Protein AF-A0A6A6TPQ9-F1 (afdb_monomer_lite)

Structure (mmCIF, N/CA/C/O backbone):
data_AF-A0A6A6TPQ9-F1
#
_entry.id   AF-A0A6A6TPQ9-F1
#
loop_
_atom_site.group_PDB
_atom_site.id
_atom_site.type_symbol
_atom_site.label_atom_id
_atom_site.label_alt_id
_atom_site.label_comp_id
_atom_site.label_asym_id
_atom_site.label_entity_id
_atom_site.label_seq_id
_atom_site.pdbx_PDB_ins_code
_atom_site.Cartn_x
_atom_site.Cartn_y
_atom_site.Cartn_z
_atom_site.occupancy
_atom_site.B_iso_or_equiv
_atom_site.auth_seq_id
_atom_site.auth_comp_id
_atom_site.auth_asym_id
_atom_site.auth_atom_id
_atom_site.pdbx_PDB_model_num
ATOM 1 N N . MET A 1 1 ? -20.405 23.362 3.447 1.00 39.56 1 MET A N 1
ATOM 2 C CA . MET A 1 1 ? -20.534 22.675 4.750 1.00 39.56 1 MET A CA 1
ATOM 3 C C . MET A 1 1 ? -21.238 21.352 4.502 1.00 39.56 1 MET A C 1
ATOM 5 O O . MET A 1 1 ? -22.445 21.345 4.319 1.00 39.56 1 MET A O 1
ATOM 9 N N . THR A 1 2 ? -20.495 20.257 4.366 1.00 42.28 2 THR A N 1
ATOM 10 C CA . THR A 1 2 ? -21.088 18.915 4.260 1.00 42.28 2 THR A CA 1
ATOM 11 C C . THR A 1 2 ? -21.520 18.452 5.653 1.00 42.28 2 THR A C 1
ATOM 13 O O . THR A 1 2 ? -20.768 18.682 6.603 1.00 42.28 2 THR A O 1
ATOM 16 N N . PRO A 1 3 ? -22.705 17.837 5.812 1.00 46.34 3 PRO A N 1
ATOM 17 C CA . PRO A 1 3 ? -23.162 17.342 7.105 1.00 46.34 3 PRO A CA 1
ATOM 18 C C . PRO A 1 3 ? -22.136 16.353 7.668 1.00 46.34 3 PRO A C 1
ATOM 20 O O . PRO A 1 3 ? -21.769 15.377 7.014 1.00 46.34 3 PRO A O 1
ATOM 23 N N . GLN A 1 4 ? -21.639 16.635 8.871 1.00 57.38 4 GLN A N 1
ATOM 24 C CA . GLN A 1 4 ? -20.791 15.726 9.632 1.00 57.38 4 GLN A CA 1
ATOM 25 C C . GLN A 1 4 ? -21.657 14.506 9.969 1.00 57.38 4 GLN A C 1
ATOM 27 O O . GLN A 1 4 ? -22.550 14.607 10.806 1.00 57.38 4 GLN A O 1
ATOM 32 N N . SER A 1 5 ? -21.469 13.373 9.283 1.00 58.44 5 SER A N 1
ATOM 33 C CA . SER A 1 5 ? -22.182 12.149 9.653 1.00 58.44 5 SER A CA 1
ATOM 34 C C . SER A 1 5 ? -21.672 11.720 11.026 1.00 58.44 5 SER A C 1
ATOM 36 O O . SER A 1 5 ? -20.545 11.238 11.164 1.00 58.44 5 SER A O 1
ATOM 38 N N . THR A 1 6 ? -22.461 11.956 12.064 1.00 69.44 6 THR A N 1
ATOM 39 C CA . THR A 1 6 ? -22.079 11.615 13.430 1.00 69.44 6 THR A CA 1
ATOM 40 C C . THR A 1 6 ? -22.327 10.130 13.650 1.00 69.44 6 THR A C 1
ATOM 42 O O . THR A 1 6 ? -23.471 9.707 13.795 1.00 69.44 6 THR A O 1
ATOM 45 N N . PHE A 1 7 ? -21.267 9.324 13.673 1.00 81.38 7 PHE A N 1
ATOM 46 C CA . PHE A 1 7 ? -21.356 7.970 14.216 1.00 81.38 7 PHE A CA 1
ATOM 47 C C . PHE A 1 7 ? -21.353 8.057 15.747 1.00 81.38 7 PHE A C 1
ATOM 49 O O . PHE A 1 7 ? -20.480 8.700 16.335 1.00 81.38 7 PHE A O 1
ATOM 56 N N . HIS A 1 8 ? -22.344 7.453 16.402 1.00 83.56 8 HIS A N 1
ATOM 57 C CA . HIS A 1 8 ? -22.466 7.491 17.859 1.00 83.56 8 HIS A CA 1
ATOM 58 C C . HIS A 1 8 ? -21.380 6.624 18.524 1.00 83.56 8 HIS A C 1
ATOM 60 O O . HIS A 1 8 ? -21.134 5.505 18.098 1.00 83.56 8 HIS A O 1
ATOM 66 N N . LEU A 1 9 ? -20.734 7.124 19.586 1.00 79.69 9 LEU A N 1
ATOM 67 C CA . LEU A 1 9 ? -19.579 6.462 20.232 1.00 79.69 9 LEU A CA 1
ATOM 68 C C . LEU A 1 9 ? -19.957 5.445 21.328 1.00 79.69 9 LEU A C 1
ATOM 70 O O . LEU A 1 9 ? -19.088 4.843 21.945 1.00 79.69 9 LEU A O 1
ATOM 74 N N . PHE A 1 10 ? -21.256 5.263 21.588 1.00 87.06 10 PHE A N 1
ATOM 75 C CA . PHE A 1 10 ? -21.827 4.304 22.546 1.00 87.06 10 PHE A CA 1
ATOM 76 C C . PHE A 1 10 ? -21.041 4.092 23.866 1.00 87.06 10 PHE A C 1
ATOM 78 O O . PHE A 1 10 ? -20.890 2.949 24.296 1.00 87.06 10 PHE A O 1
ATOM 85 N N . PRO A 1 11 ? -20.587 5.142 24.582 1.00 87.31 11 PRO A N 1
ATOM 86 C CA . PRO A 1 11 ? -19.666 4.990 25.719 1.00 87.31 11 PRO A CA 1
ATOM 87 C C . PRO A 1 11 ? -20.264 4.235 26.918 1.00 87.31 11 PRO A C 1
ATOM 89 O O . PRO A 1 11 ? -19.538 3.797 27.802 1.00 87.31 11 PRO A O 1
ATOM 92 N N . LYS A 1 12 ? -21.595 4.092 26.966 1.00 92.44 12 LYS A N 1
ATOM 93 C CA . LYS A 1 12 ? -22.314 3.354 28.015 1.00 92.44 12 LYS A CA 1
ATOM 94 C C . LYS A 1 12 ? -22.429 1.851 27.735 1.00 92.44 12 LYS A C 1
ATOM 96 O O . LYS A 1 12 ? -22.906 1.124 28.601 1.00 92.44 12 LYS A O 1
ATOM 101 N N . LEU A 1 13 ? -22.055 1.389 26.540 1.00 90.38 13 LEU A N 1
ATOM 102 C CA . LEU A 1 13 ? -22.064 -0.035 26.223 1.00 90.38 13 LEU A CA 1
ATOM 103 C C . LEU A 1 13 ? -20.809 -0.722 26.792 1.00 90.38 13 LEU A C 1
ATOM 105 O O . LEU A 1 13 ? -19.717 -0.148 26.726 1.00 90.38 13 LEU A O 1
ATOM 109 N N . PRO A 1 14 ? -20.934 -1.966 27.292 1.00 93.50 14 PRO A N 1
ATOM 110 C CA . PRO A 1 14 ? -19.794 -2.834 27.566 1.00 93.50 14 PRO A CA 1
ATOM 111 C C . PRO A 1 14 ? -18.829 -2.907 26.376 1.00 93.50 14 PRO A C 1
ATOM 113 O O . PRO A 1 14 ? -19.260 -2.865 25.222 1.00 93.50 14 PRO A O 1
ATOM 116 N N . GLY A 1 15 ? -17.528 -3.047 26.654 1.00 87.38 15 GLY A N 1
ATOM 117 C CA . GLY A 1 15 ? -16.475 -3.049 25.630 1.00 87.38 15 GLY A CA 1
ATOM 118 C C . GLY A 1 15 ? -16.733 -4.039 24.492 1.00 87.38 15 GLY A C 1
ATOM 119 O O . GLY A 1 15 ? -16.670 -3.649 23.333 1.00 87.38 15 GLY A O 1
ATOM 120 N N . GLU A 1 16 ? -17.134 -5.268 24.818 1.00 89.50 16 GLU A N 1
ATOM 121 C CA . GLU A 1 16 ? -17.442 -6.319 23.837 1.00 89.50 16 GLU A CA 1
ATOM 122 C C . GLU A 1 16 ? -18.570 -5.918 22.873 1.00 89.50 16 GLU A C 1
ATOM 124 O O . GLU A 1 16 ? -18.447 -6.084 21.660 1.00 89.50 16 GLU A O 1
ATOM 129 N N . LEU A 1 17 ? -19.648 -5.317 23.391 1.00 91.56 17 LEU A N 1
ATOM 130 C CA . LEU A 1 17 ? -20.758 -4.839 22.563 1.00 91.56 17 LEU A CA 1
ATOM 131 C C . LEU A 1 17 ? -20.344 -3.647 21.696 1.00 91.56 17 LEU A C 1
ATOM 133 O O . LEU A 1 17 ? -20.758 -3.572 20.540 1.00 91.56 17 LEU A O 1
ATOM 137 N N . ARG A 1 18 ? -19.499 -2.738 22.211 1.00 88.75 18 ARG A N 1
ATOM 138 C CA . ARG A 1 18 ? -18.927 -1.654 21.394 1.00 88.75 18 ARG A CA 1
ATOM 139 C C . ARG A 1 18 ? -18.124 -2.234 20.233 1.00 88.75 18 ARG A C 1
ATOM 141 O O . ARG A 1 18 ? -18.351 -1.833 19.096 1.00 88.75 18 ARG A O 1
ATOM 148 N N . THR A 1 19 ? -17.248 -3.207 20.490 1.00 86.75 19 THR A N 1
ATOM 149 C CA . THR A 1 19 ? -16.449 -3.867 19.446 1.00 86.75 19 THR A CA 1
ATOM 150 C C . THR A 1 19 ? -17.327 -4.496 18.362 1.00 86.75 19 THR A C 1
ATOM 152 O O . THR A 1 19 ? -17.047 -4.287 17.184 1.00 86.75 19 THR A O 1
ATOM 155 N N . LEU A 1 20 ? -18.415 -5.186 18.727 1.00 90.69 20 LEU A N 1
ATOM 156 C CA . LEU A 1 20 ? -19.355 -5.761 17.754 1.00 90.69 20 LEU A CA 1
ATOM 157 C C . LEU A 1 20 ? -20.037 -4.693 16.889 1.00 90.69 20 LEU A C 1
ATOM 159 O O . LEU A 1 20 ? -20.154 -4.865 15.677 1.00 90.69 20 LEU A O 1
ATOM 163 N N . VAL A 1 21 ? -20.447 -3.567 17.483 1.00 91.25 21 VAL A N 1
ATOM 164 C CA . VAL A 1 21 ? -21.031 -2.440 16.736 1.00 91.25 21 VAL A CA 1
ATOM 165 C C . VAL A 1 21 ? -20.025 -1.865 15.735 1.00 91.25 21 VAL A C 1
ATOM 167 O O . VAL A 1 21 ? -20.381 -1.612 14.583 1.00 91.25 21 VAL A O 1
ATOM 170 N N . TRP A 1 22 ? -18.766 -1.690 16.145 1.00 89.88 22 TRP A N 1
ATOM 171 C CA . TRP A 1 22 ? -17.702 -1.205 15.263 1.00 89.88 22 TRP A CA 1
ATOM 172 C C . TRP A 1 22 ? -17.398 -2.184 14.129 1.00 89.88 22 TRP A C 1
ATOM 174 O O . TRP A 1 22 ? -17.301 -1.760 12.980 1.00 89.88 22 TRP A O 1
ATOM 184 N N . GLN A 1 23 ? -17.289 -3.480 14.427 1.00 90.69 23 GLN A N 1
ATOM 185 C CA . GLN A 1 23 ? -17.086 -4.523 13.418 1.00 90.69 23 GLN A CA 1
ATOM 186 C C . GLN A 1 23 ? -18.219 -4.529 12.394 1.00 90.69 23 GLN A C 1
ATOM 188 O O . GLN A 1 23 ? -17.950 -4.421 11.200 1.00 90.69 23 GLN A O 1
ATOM 193 N N . PHE A 1 24 ? -19.474 -4.531 12.851 1.00 91.94 24 PHE A N 1
ATOM 194 C CA . PHE A 1 24 ? -20.636 -4.487 11.967 1.00 91.94 24 PHE A CA 1
ATOM 195 C C . PHE A 1 24 ? -20.632 -3.237 11.077 1.00 91.94 24 PHE A C 1
ATOM 197 O O . PHE A 1 24 ? -20.848 -3.322 9.868 1.00 91.94 24 PHE A O 1
ATOM 204 N N . ALA A 1 25 ? -20.345 -2.064 11.648 1.00 91.69 25 ALA A N 1
ATOM 205 C CA . ALA A 1 25 ? -20.273 -0.821 10.886 1.00 91.69 25 ALA A CA 1
ATOM 206 C C . ALA A 1 25 ? -19.146 -0.835 9.838 1.00 91.69 25 ALA A C 1
ATOM 208 O O . ALA A 1 25 ? -19.309 -0.275 8.755 1.00 91.69 25 ALA A O 1
ATOM 209 N N . LEU A 1 26 ? -18.020 -1.489 10.135 1.00 91.25 26 LEU A N 1
ATOM 210 C CA . LEU A 1 26 ? -16.913 -1.646 9.195 1.00 91.25 26 LEU A CA 1
ATOM 211 C C . LEU A 1 26 ? -17.235 -2.645 8.084 1.00 91.25 26 LEU A C 1
ATOM 213 O O . LEU A 1 26 ? -16.921 -2.364 6.934 1.00 91.25 26 LEU A O 1
ATOM 217 N N . GLU A 1 27 ? -17.846 -3.784 8.398 1.00 89.88 27 GLU A N 1
ATOM 218 C CA . GLU A 1 27 ? -18.204 -4.821 7.418 1.00 89.88 27 GLU A CA 1
ATOM 219 C C . GLU A 1 27 ? -19.198 -4.320 6.368 1.00 89.88 27 GLU A C 1
ATOM 221 O O . GLU A 1 27 ? -19.113 -4.703 5.204 1.00 89.88 27 GLU A O 1
ATOM 226 N N . ASN A 1 28 ? -20.096 -3.417 6.765 1.00 89.81 28 ASN A N 1
ATOM 227 C CA . ASN A 1 28 ? -21.071 -2.797 5.870 1.00 89.81 28 ASN A CA 1
ATOM 228 C C . ASN A 1 28 ? -20.528 -1.559 5.128 1.00 89.81 28 ASN A C 1
ATOM 230 O O . ASN A 1 28 ? -21.233 -0.985 4.298 1.00 89.81 28 ASN A O 1
ATOM 234 N N . ASP A 1 29 ? -19.292 -1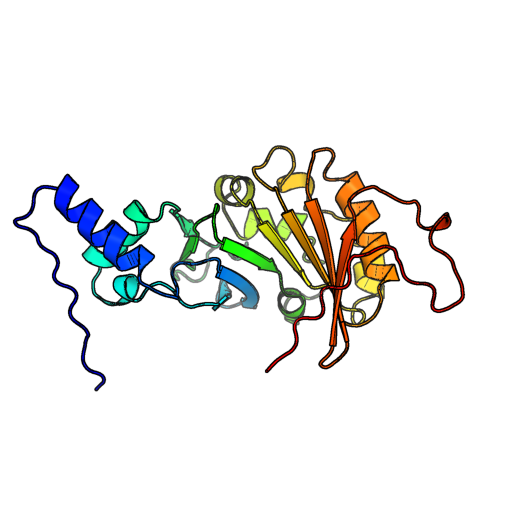.126 5.399 1.00 88.44 29 ASP A N 1
ATOM 235 C CA . ASP A 1 29 ? -18.649 -0.055 4.637 1.00 88.44 29 ASP A CA 1
ATOM 236 C C . ASP A 1 29 ? -17.979 -0.646 3.391 1.00 88.44 29 ASP A C 1
ATOM 238 O O . ASP A 1 29 ? -17.018 -1.414 3.483 1.00 88.44 29 ASP A O 1
ATOM 242 N N . SER A 1 30 ? -18.441 -0.236 2.207 1.00 85.12 30 SER A N 1
ATOM 243 C CA . SER A 1 30 ? -17.897 -0.680 0.918 1.00 85.12 30 SER A CA 1
ATOM 244 C C . SER A 1 30 ? -16.399 -0.385 0.745 1.00 85.12 30 SER A C 1
ATOM 246 O O . SER A 1 30 ? -15.751 -0.964 -0.124 1.00 85.12 30 SER A O 1
ATOM 248 N N . ARG A 1 31 ? -15.825 0.497 1.574 1.00 85.31 31 ARG A N 1
ATOM 249 C CA . ARG A 1 31 ? -14.395 0.843 1.594 1.00 85.31 31 ARG A CA 1
ATOM 250 C C . ARG A 1 31 ? -13.538 -0.042 2.507 1.00 85.31 31 ARG A C 1
ATOM 252 O O . ARG A 1 31 ? -12.317 0.089 2.507 1.00 85.31 31 ARG A O 1
ATOM 259 N N . SER A 1 32 ? -14.136 -0.933 3.299 1.00 83.12 32 SER A N 1
ATOM 260 C CA . SER A 1 32 ? -13.419 -1.823 4.234 1.00 83.12 32 SER A CA 1
ATOM 261 C C . SER A 1 32 ? -12.808 -3.075 3.589 1.00 83.12 32 SER A C 1
ATOM 263 O O . SER A 1 32 ? -12.274 -3.944 4.296 1.00 83.12 32 SER A O 1
ATOM 265 N N . GLY A 1 33 ? -12.922 -3.187 2.264 1.00 87.81 33 GLY A N 1
ATOM 266 C CA . GLY A 1 33 ? -12.343 -4.257 1.463 1.00 87.81 33 GLY A CA 1
ATOM 267 C C . GLY A 1 33 ? -10.824 -4.154 1.310 1.00 87.81 33 GLY A C 1
ATOM 268 O O . GLY A 1 33 ? -10.121 -3.560 2.128 1.00 87.81 33 GLY A O 1
ATOM 269 N N . GLU A 1 34 ? -10.315 -4.782 0.255 1.00 93.00 34 GLU A N 1
ATOM 270 C CA . GLU A 1 34 ? -8.906 -4.686 -0.125 1.00 93.00 34 GLU A CA 1
ATOM 271 C C . GLU A 1 34 ? -8.593 -3.278 -0.633 1.00 93.00 34 GLU A C 1
ATOM 273 O O . GLU A 1 34 ? -9.403 -2.683 -1.346 1.00 93.00 34 GLU A O 1
ATOM 278 N N . ARG A 1 35 ? -7.421 -2.749 -0.270 1.00 94.62 35 ARG A N 1
ATOM 279 C CA . ARG A 1 35 ? -6.979 -1.415 -0.692 1.00 94.62 35 ARG A CA 1
ATOM 280 C C . ARG A 1 35 ? -5.601 -1.467 -1.315 1.00 94.62 35 ARG A C 1
ATOM 282 O O . ARG A 1 35 ? -4.780 -2.307 -0.961 1.00 94.62 35 ARG A O 1
ATOM 289 N N . ILE A 1 36 ? -5.345 -0.529 -2.208 1.00 96.38 36 ILE A N 1
ATOM 290 C CA . ILE A 1 36 ? -4.036 -0.246 -2.774 1.00 96.38 36 ILE A CA 1
ATOM 291 C C . ILE A 1 36 ? -3.518 1.026 -2.113 1.00 96.38 36 ILE A C 1
ATOM 293 O O . ILE A 1 36 ? -4.189 2.059 -2.138 1.00 96.38 36 ILE A O 1
ATOM 297 N N . ILE A 1 37 ? -2.329 0.935 -1.525 1.00 96.31 37 ILE A N 1
ATOM 298 C CA . ILE A 1 37 ? -1.571 2.075 -1.009 1.00 96.31 37 ILE A CA 1
ATOM 299 C C . ILE A 1 37 ? -0.444 2.334 -2.005 1.00 96.31 37 ILE A C 1
ATOM 301 O O . ILE A 1 37 ? 0.568 1.634 -1.996 1.00 96.31 37 ILE A O 1
ATOM 305 N N . GLU A 1 38 ? -0.650 3.297 -2.895 1.00 94.69 38 GLU A N 1
ATOM 306 C CA . GLU A 1 38 ? 0.316 3.690 -3.915 1.00 94.69 38 GLU A CA 1
ATOM 307 C C . GLU A 1 38 ? 1.297 4.715 -3.360 1.00 94.69 38 GLU A C 1
ATOM 309 O O . GLU A 1 38 ? 0.910 5.814 -2.972 1.00 94.69 38 GLU A O 1
ATOM 314 N N . PHE A 1 39 ? 2.579 4.381 -3.398 1.00 91.19 39 PHE A N 1
ATOM 315 C CA . PHE A 1 39 ? 3.675 5.315 -3.203 1.00 91.19 39 PHE A CA 1
ATOM 316 C C . PHE A 1 39 ? 4.070 5.847 -4.582 1.00 91.19 39 PHE A C 1
ATOM 318 O O . PHE A 1 39 ? 4.566 5.081 -5.412 1.00 91.19 39 PHE A O 1
ATOM 325 N N . TYR A 1 40 ? 3.849 7.143 -4.842 1.00 88.00 40 TYR A N 1
ATOM 326 C CA . TYR A 1 40 ? 4.078 7.724 -6.178 1.00 88.00 40 TYR A CA 1
ATOM 327 C C . TYR A 1 40 ? 5.063 8.896 -6.242 1.00 88.00 40 TYR A C 1
ATOM 329 O O . TYR A 1 40 ? 5.491 9.238 -7.342 1.00 88.00 40 TYR A O 1
ATOM 337 N N . ALA A 1 41 ? 5.439 9.519 -5.120 1.00 85.88 41 ALA A N 1
ATOM 338 C CA . ALA A 1 41 ? 6.528 10.497 -5.099 1.00 85.88 41 ALA A CA 1
ATOM 339 C C . ALA A 1 41 ? 7.172 10.621 -3.712 1.00 85.88 41 ALA A C 1
ATOM 341 O O . ALA A 1 41 ? 6.524 10.412 -2.688 1.00 85.88 41 ALA A O 1
ATOM 342 N N . CYS A 1 42 ? 8.433 11.039 -3.687 1.00 83.31 42 CYS A N 1
ATOM 343 C CA . CYS A 1 42 ? 9.130 11.504 -2.492 1.00 83.31 42 CYS A CA 1
ATOM 344 C C . CYS A 1 42 ? 9.716 12.881 -2.784 1.00 83.31 42 CYS A C 1
ATOM 346 O O . CYS A 1 42 ? 10.385 13.048 -3.807 1.00 83.31 42 CYS A O 1
ATOM 348 N N . ASN A 1 43 ? 9.443 13.859 -1.926 1.00 81.12 43 ASN A N 1
ATOM 349 C CA . ASN A 1 43 ? 10.066 15.169 -2.006 1.00 81.12 43 ASN A CA 1
ATOM 350 C C . ASN A 1 43 ? 11.280 15.193 -1.061 1.00 81.12 43 ASN A C 1
ATOM 352 O O . ASN A 1 43 ? 11.084 15.137 0.155 1.00 81.12 43 ASN A O 1
ATOM 356 N N . PRO A 1 44 ? 12.517 15.263 -1.586 1.00 77.81 44 PRO A N 1
ATOM 357 C CA . PRO A 1 44 ? 13.716 15.276 -0.753 1.00 77.81 44 PRO A CA 1
ATOM 358 C C . PRO A 1 44 ? 13.840 16.550 0.092 1.00 77.81 44 PRO A C 1
ATOM 360 O O . PRO A 1 44 ? 14.349 16.481 1.209 1.00 77.81 44 PRO A O 1
ATOM 363 N N . ASP A 1 45 ? 13.341 17.686 -0.402 1.00 80.06 45 ASP A N 1
ATOM 364 C CA . ASP A 1 45 ? 13.491 18.988 0.257 1.00 80.06 45 ASP A CA 1
ATOM 365 C C . ASP A 1 45 ? 12.627 19.067 1.516 1.00 80.06 45 ASP A C 1
ATOM 367 O O . ASP A 1 45 ? 13.079 19.490 2.579 1.00 80.06 45 ASP A O 1
ATOM 371 N N . THR A 1 46 ? 11.379 18.609 1.405 1.00 79.00 46 THR A N 1
ATOM 372 C CA . THR A 1 46 ? 10.428 18.561 2.525 1.00 79.00 46 THR A CA 1
ATOM 373 C C . THR A 1 46 ? 10.474 17.234 3.273 1.00 79.00 46 THR A C 1
ATOM 375 O O . THR A 1 46 ? 9.829 17.083 4.302 1.00 79.00 46 THR A O 1
ATOM 378 N N . GLN A 1 47 ? 11.224 16.249 2.775 1.00 77.75 47 GLN A N 1
ATOM 379 C CA . GLN A 1 47 ? 11.293 14.896 3.335 1.00 77.75 47 GLN A CA 1
ATOM 380 C C . GLN A 1 47 ? 9.930 14.189 3.394 1.00 77.75 47 GLN A C 1
ATOM 382 O O . GLN A 1 47 ? 9.741 13.268 4.193 1.00 77.75 47 GLN A O 1
ATOM 387 N N . THR A 1 48 ? 8.988 14.588 2.535 1.00 83.81 48 THR A N 1
ATOM 388 C CA . THR A 1 48 ? 7.619 14.067 2.532 1.00 83.81 48 THR A CA 1
ATOM 389 C C . THR A 1 48 ? 7.437 12.974 1.491 1.00 83.81 48 THR A C 1
ATOM 391 O O . THR A 1 48 ? 7.963 13.032 0.378 1.00 83.81 48 THR A O 1
ATOM 394 N N . ILE A 1 49 ? 6.640 11.972 1.849 1.00 88.25 49 ILE A N 1
ATOM 395 C CA . ILE A 1 49 ? 6.269 10.878 0.957 1.00 88.25 49 ILE A CA 1
ATOM 396 C C . ILE A 1 49 ? 4.829 11.103 0.526 1.00 88.25 49 ILE A C 1
ATOM 398 O O . ILE A 1 49 ? 3.924 11.215 1.351 1.00 88.25 49 ILE A O 1
ATOM 402 N N . SER A 1 50 ? 4.624 11.170 -0.782 1.00 90.06 50 SER A N 1
ATOM 403 C CA . SER A 1 50 ? 3.303 11.299 -1.377 1.00 90.06 50 SER A CA 1
ATOM 404 C C . SER A 1 50 ? 2.724 9.919 -1.649 1.00 90.06 50 SER A C 1
ATOM 406 O O . SER A 1 50 ? 3.360 9.074 -2.289 1.00 90.06 50 SER A O 1
ATOM 408 N N . LEU A 1 51 ? 1.505 9.714 -1.158 1.00 94.56 51 LEU A N 1
ATOM 409 C CA . LEU A 1 51 ? 0.789 8.452 -1.247 1.00 94.56 51 LEU A CA 1
ATOM 410 C C . LEU A 1 51 ? -0.652 8.658 -1.711 1.00 94.56 51 LEU A C 1
ATOM 412 O O . LEU A 1 51 ? -1.274 9.676 -1.402 1.00 94.56 51 LEU A O 1
ATOM 416 N N . ALA A 1 52 ? -1.182 7.681 -2.440 1.00 95.19 52 ALA A N 1
ATOM 417 C CA . ALA A 1 52 ? -2.588 7.586 -2.808 1.00 95.19 52 ALA A CA 1
ATOM 418 C C . ALA A 1 52 ? -3.175 6.287 -2.241 1.00 95.19 52 ALA A C 1
ATOM 420 O O . ALA A 1 52 ? -2.497 5.266 -2.174 1.00 95.19 52 ALA A O 1
ATOM 421 N N . ILE A 1 53 ? -4.433 6.327 -1.797 1.00 95.12 53 ILE A N 1
ATOM 422 C CA . ILE A 1 53 ? -5.102 5.182 -1.166 1.00 95.12 53 ILE A CA 1
ATOM 423 C C . ILE A 1 53 ? -6.425 4.938 -1.878 1.00 95.12 53 ILE A C 1
ATOM 425 O O . ILE A 1 53 ? -7.271 5.835 -1.930 1.00 95.12 53 ILE A O 1
ATOM 429 N N . SER A 1 54 ? -6.600 3.732 -2.419 1.00 93.94 54 SER A N 1
ATOM 430 C CA . SER A 1 54 ? -7.794 3.359 -3.179 1.00 93.94 54 SER A CA 1
ATOM 431 C C . SER A 1 54 ? -8.279 1.940 -2.845 1.00 93.94 54 SER A C 1
ATOM 433 O O . SER A 1 54 ? -7.508 0.997 -3.018 1.00 93.94 54 SER A O 1
ATOM 435 N N . PRO A 1 55 ? -9.541 1.755 -2.407 1.00 93.62 55 PRO A N 1
ATOM 436 C CA . PRO A 1 55 ? -10.484 2.801 -2.007 1.00 93.62 55 PRO A CA 1
ATOM 437 C C . PRO A 1 55 ? -10.001 3.572 -0.764 1.00 93.62 55 PRO A C 1
ATOM 439 O O . PRO A 1 55 ? -9.102 3.128 -0.052 1.00 93.62 55 PRO A O 1
ATOM 442 N N . ALA A 1 56 ? -10.604 4.737 -0.503 1.00 90.75 56 ALA A N 1
ATOM 443 C CA . ALA A 1 56 ? -10.304 5.559 0.673 1.00 90.75 56 ALA A CA 1
ATOM 444 C C . ALA A 1 56 ? -10.539 4.800 1.996 1.00 90.75 56 ALA A C 1
ATOM 446 O O . ALA A 1 56 ? -11.209 3.773 2.021 1.00 90.75 56 ALA A O 1
ATOM 447 N N . TYR A 1 57 ? -10.045 5.326 3.121 1.00 91.88 57 TYR A N 1
ATOM 448 C CA . TYR A 1 57 ? -10.313 4.727 4.433 1.00 91.88 57 TYR A CA 1
ATOM 449 C C . TYR A 1 57 ? -11.822 4.631 4.746 1.00 91.88 57 TYR A C 1
ATOM 451 O O . TYR A 1 57 ? -12.602 5.461 4.258 1.00 91.88 57 TYR A O 1
ATOM 459 N N . PRO A 1 58 ? -12.239 3.671 5.600 1.00 91.19 58 PRO A N 1
ATOM 460 C CA . PRO A 1 58 ? -13.620 3.581 6.073 1.00 91.19 58 PRO A CA 1
ATOM 461 C C . PRO A 1 58 ? -14.107 4.920 6.643 1.00 91.19 58 PRO A C 1
ATOM 463 O O . PRO A 1 58 ? -13.333 5.626 7.297 1.00 91.19 58 PRO A O 1
ATOM 466 N N . ALA A 1 59 ? -15.388 5.268 6.460 1.00 90.69 59 ALA A N 1
ATOM 467 C CA . ALA A 1 59 ? -15.936 6.563 6.913 1.00 90.69 59 ALA A CA 1
ATOM 468 C C . ALA A 1 59 ? -15.666 6.824 8.392 1.00 90.69 59 ALA A C 1
ATOM 470 O O . ALA A 1 59 ? -15.427 7.963 8.790 1.00 90.69 59 ALA A O 1
ATOM 471 N N . LEU A 1 60 ? -15.679 5.761 9.197 1.00 90.06 60 LEU A N 1
ATOM 472 C CA . LEU A 1 60 ? -15.457 5.819 10.637 1.00 90.06 60 LEU A CA 1
ATOM 473 C C . LEU A 1 60 ? -14.141 6.505 11.021 1.00 90.06 60 LEU A C 1
ATOM 475 O O . LEU A 1 60 ? -14.072 7.156 12.061 1.00 90.06 60 LEU A O 1
ATOM 479 N N . PHE A 1 61 ? -13.122 6.452 10.159 1.00 90.06 61 PHE A N 1
ATOM 480 C CA . PHE A 1 61 ? -11.830 7.097 10.399 1.00 90.06 61 PHE A CA 1
ATOM 481 C C . PHE A 1 61 ? -11.926 8.631 10.397 1.00 90.06 61 PHE A C 1
ATOM 483 O O . PHE A 1 61 ? -11.091 9.306 11.016 1.00 90.06 61 PHE A O 1
ATOM 490 N N . ALA A 1 62 ? -12.927 9.177 9.704 1.00 89.06 62 ALA A N 1
ATOM 491 C CA . ALA A 1 62 ? -13.177 10.608 9.581 1.00 89.06 62 ALA A CA 1
ATOM 492 C C . ALA A 1 62 ? -14.131 11.155 10.657 1.00 89.06 62 ALA A C 1
ATOM 494 O O . ALA A 1 62 ? -14.221 12.370 10.805 1.00 89.06 62 ALA A O 1
ATOM 495 N N . VAL A 1 63 ? -14.823 10.294 11.415 1.00 88.44 63 VAL A N 1
ATOM 496 C CA . VAL A 1 63 ? -15.840 10.735 12.386 1.00 88.44 63 VAL A CA 1
ATOM 497 C C . VAL A 1 63 ? -15.206 11.378 13.618 1.00 88.44 63 VAL A C 1
ATOM 499 O O . VAL A 1 63 ? -15.517 12.516 13.960 1.00 88.44 63 VAL A O 1
ATOM 502 N N . SER A 1 64 ? -14.339 10.647 14.320 1.00 88.25 64 SER A N 1
ATOM 503 C CA . SER A 1 64 ? -13.673 11.125 15.534 1.00 88.25 64 SER A CA 1
ATOM 504 C C . SER A 1 64 ? -12.368 10.367 15.778 1.00 88.25 64 SER A C 1
ATOM 506 O O . SER A 1 64 ? -12.112 9.323 15.174 1.00 88.25 64 SER A O 1
ATOM 508 N N . LYS A 1 65 ? -11.525 10.883 16.683 1.00 88.44 65 LYS A N 1
ATOM 509 C CA . LYS A 1 65 ? -10.287 10.199 17.090 1.00 88.44 65 LYS A CA 1
ATOM 510 C C . LYS A 1 65 ? -10.575 8.838 17.736 1.00 88.44 65 LYS A C 1
ATOM 512 O O . LYS A 1 65 ? -9.870 7.882 17.443 1.00 88.44 65 LYS A O 1
ATOM 517 N N . GLU A 1 66 ? -11.602 8.755 18.580 1.00 86.25 66 GLU A N 1
ATOM 518 C CA . GLU A 1 66 ? -12.014 7.510 19.242 1.00 86.25 66 GLU A CA 1
ATOM 519 C C . GLU A 1 66 ? -12.530 6.486 18.227 1.00 86.25 66 GLU A C 1
ATOM 521 O O . GLU A 1 66 ? -12.020 5.371 18.186 1.00 86.25 66 GLU A O 1
ATOM 526 N N . ALA A 1 67 ? -13.441 6.896 17.335 1.00 87.81 67 ALA A N 1
ATOM 527 C CA . ALA A 1 67 ? -13.974 6.035 16.277 1.00 87.81 67 ALA A CA 1
ATOM 528 C C . ALA A 1 67 ? -12.861 5.465 15.393 1.00 87.81 67 ALA A C 1
ATOM 530 O O . ALA A 1 67 ? -12.874 4.290 15.043 1.00 87.81 67 ALA A O 1
ATOM 531 N N . ARG A 1 68 ? -11.860 6.290 15.070 1.00 90.19 68 ARG A N 1
ATOM 532 C CA . ARG A 1 68 ? -10.686 5.863 14.311 1.00 90.19 68 ARG A CA 1
ATOM 533 C C . ARG A 1 68 ? -9.878 4.797 15.051 1.00 90.19 68 ARG A C 1
ATOM 535 O O . ARG A 1 68 ? -9.503 3.811 14.431 1.00 90.19 68 ARG A O 1
ATOM 542 N N . ILE A 1 69 ? -9.600 4.988 16.342 1.00 89.94 69 ILE A N 1
ATOM 543 C CA . ILE A 1 69 ? -8.818 4.034 17.145 1.00 89.94 69 ILE A CA 1
ATOM 544 C C . ILE A 1 69 ? -9.556 2.697 17.254 1.00 89.94 69 ILE A C 1
ATOM 546 O O . ILE A 1 69 ? -8.970 1.658 16.959 1.00 89.94 69 ILE A O 1
ATOM 550 N N . GLU A 1 70 ? -10.838 2.730 17.613 1.00 88.75 70 GLU A N 1
ATOM 551 C CA . GLU A 1 70 ? -11.677 1.534 17.755 1.00 88.75 70 GLU A CA 1
ATOM 552 C C . GLU A 1 70 ? -11.818 0.799 16.409 1.00 88.75 70 GLU A C 1
ATOM 554 O O . GLU A 1 70 ? -11.663 -0.419 16.334 1.00 88.75 70 GLU A O 1
ATOM 559 N N . ALA A 1 71 ? -12.007 1.536 15.307 1.00 90.25 71 ALA A N 1
ATOM 560 C CA . ALA A 1 71 ? -12.072 0.951 13.972 1.00 90.25 71 ALA A CA 1
ATOM 561 C C . ALA A 1 71 ? -10.745 0.303 13.540 1.00 90.25 71 ALA A C 1
ATOM 563 O O . ALA A 1 71 ? -10.750 -0.793 12.979 1.00 90.25 71 ALA A O 1
ATOM 564 N N . MET A 1 72 ? -9.604 0.946 13.815 1.00 91.88 72 MET A N 1
ATOM 565 C CA . MET A 1 72 ? -8.279 0.374 13.544 1.00 91.88 72 MET A CA 1
ATOM 566 C C . MET A 1 72 ? -8.043 -0.907 14.352 1.00 91.88 72 MET A C 1
ATOM 568 O O . MET A 1 72 ? -7.534 -1.884 13.807 1.00 91.88 72 MET A O 1
ATOM 572 N N . GLN A 1 73 ? -8.442 -0.927 15.628 1.00 90.25 73 GLN A N 1
ATOM 573 C CA . GLN A 1 73 ? -8.355 -2.119 16.477 1.00 90.25 73 GLN A CA 1
ATOM 574 C C . GLN A 1 73 ? -9.235 -3.255 15.943 1.00 90.25 73 GLN A C 1
ATOM 576 O O . GLN A 1 73 ? -8.767 -4.387 15.833 1.00 90.25 73 GLN A O 1
ATOM 581 N N . ALA A 1 74 ? -10.475 -2.951 15.549 1.00 89.94 74 ALA A N 1
ATOM 582 C CA . ALA A 1 74 ? -11.421 -3.931 15.024 1.00 89.94 74 ALA A CA 1
ATOM 583 C C . ALA A 1 74 ? -10.993 -4.522 13.668 1.00 89.94 74 ALA A C 1
ATOM 585 O O . ALA A 1 74 ? -11.136 -5.725 13.454 1.00 89.94 74 ALA A O 1
ATOM 586 N N . GLN A 1 75 ? -10.450 -3.710 12.750 1.00 90.62 75 GLN A N 1
ATOM 587 C CA . GLN A 1 75 ? -9.941 -4.200 11.460 1.00 90.62 75 GLN A CA 1
ATOM 588 C C . GLN A 1 75 ? -8.593 -4.931 11.584 1.00 90.62 75 GLN A C 1
ATOM 590 O O . GLN A 1 75 ? -8.228 -5.698 10.687 1.00 90.62 75 GLN A O 1
ATOM 595 N N . GLY A 1 76 ? -7.847 -4.686 12.663 1.00 90.50 76 GLY A N 1
ATOM 596 C CA . GLY A 1 76 ? -6.435 -5.041 12.777 1.00 90.50 76 GLY A CA 1
ATOM 597 C C . GLY A 1 76 ? -5.542 -4.132 11.924 1.00 90.50 76 GLY A C 1
ATOM 598 O O . GLY A 1 76 ? -6.020 -3.240 11.234 1.00 90.50 76 GLY A O 1
ATOM 599 N N . GLY A 1 77 ? -4.230 -4.349 11.948 1.00 93.06 77 GLY A N 1
ATOM 600 C CA . GLY A 1 77 ? -3.259 -3.471 11.284 1.00 93.06 77 GLY A CA 1
ATOM 601 C C . GLY A 1 77 ? -2.605 -2.489 12.249 1.00 93.06 77 GLY A C 1
ATOM 602 O O . GLY A 1 77 ? -2.737 -2.616 13.464 1.00 93.06 77 GLY A O 1
ATOM 603 N N . GLU A 1 78 ? -1.856 -1.533 11.710 1.00 95.19 78 GLU A N 1
ATOM 604 C CA . GLU A 1 78 ? -1.084 -0.586 12.515 1.00 95.19 78 GLU A CA 1
ATOM 605 C C . GLU A 1 78 ? -0.819 0.724 11.773 1.00 95.19 78 GLU A C 1
ATOM 607 O O . GLU A 1 78 ? -0.896 0.795 10.547 1.00 95.19 78 GLU A O 1
ATOM 612 N N . ILE A 1 79 ? -0.516 1.777 12.534 1.00 95.81 79 ILE A N 1
ATOM 613 C CA . ILE A 1 79 ? -0.026 3.035 11.974 1.00 95.81 79 ILE A CA 1
ATOM 614 C C . ILE A 1 79 ? 1.478 2.889 11.755 1.00 95.81 79 ILE A C 1
ATOM 616 O O . ILE A 1 79 ? 2.246 2.770 12.708 1.00 95.81 79 ILE A O 1
ATOM 620 N N . VAL A 1 80 ? 1.884 2.922 10.494 1.00 95.44 80 VAL A N 1
ATOM 621 C CA . VAL A 1 80 ? 3.270 2.852 10.057 1.00 95.44 80 VAL A CA 1
ATOM 622 C C . VAL A 1 80 ? 3.788 4.266 9.856 1.00 95.44 80 VAL A C 1
ATOM 624 O O . VAL A 1 80 ? 3.179 5.089 9.168 1.00 95.44 80 VAL A O 1
ATOM 627 N N . ARG A 1 81 ? 4.923 4.550 10.488 1.00 93.56 81 ARG A N 1
ATOM 628 C CA . ARG A 1 81 ? 5.706 5.750 10.222 1.00 93.56 81 ARG A CA 1
ATOM 629 C C . ARG A 1 81 ? 6.475 5.534 8.925 1.00 93.56 81 ARG A C 1
ATOM 631 O O . ARG A 1 81 ? 7.152 4.520 8.792 1.00 93.56 81 ARG A O 1
ATOM 638 N N . LEU A 1 82 ? 6.344 6.478 8.006 1.00 91.69 82 LEU A N 1
ATOM 639 C CA . LEU A 1 82 ? 7.111 6.508 6.779 1.00 91.69 82 LEU A CA 1
ATOM 640 C C . LEU A 1 82 ? 8.277 7.479 6.938 1.00 91.69 82 LEU A C 1
ATOM 642 O O . LEU A 1 82 ? 8.074 8.626 7.346 1.00 91.69 82 LEU A O 1
ATOM 646 N N . ASP A 1 83 ? 9.474 7.023 6.603 1.00 87.25 83 ASP A N 1
ATOM 647 C CA . ASP A 1 83 ? 10.690 7.823 6.640 1.00 87.25 83 ASP A CA 1
ATOM 648 C C . ASP A 1 83 ? 11.227 7.968 5.211 1.00 87.25 83 ASP A C 1
ATOM 650 O O . ASP A 1 83 ? 11.320 7.017 4.451 1.00 87.25 83 ASP A O 1
ATOM 654 N N . SER A 1 84 ? 11.571 9.176 4.781 1.00 80.75 84 SER A N 1
ATOM 655 C CA . SER A 1 84 ? 12.082 9.387 3.416 1.00 80.75 84 SER A CA 1
ATOM 656 C C . SER A 1 84 ? 13.558 8.986 3.259 1.00 80.75 84 SER A C 1
ATOM 658 O O . SER A 1 84 ? 14.110 9.064 2.164 1.00 80.75 84 SER A O 1
ATOM 660 N N . GLY A 1 85 ? 14.204 8.543 4.346 1.00 75.12 85 GLY A N 1
ATOM 661 C CA . GLY A 1 85 ? 15.627 8.193 4.395 1.00 75.12 85 GLY A CA 1
ATOM 662 C C . GLY A 1 85 ? 16.578 9.393 4.470 1.00 75.12 85 GLY A C 1
ATOM 663 O O . GLY A 1 85 ? 17.787 9.197 4.575 1.00 75.12 85 GLY A O 1
ATOM 664 N N . TYR A 1 86 ? 16.062 10.624 4.442 1.00 68.31 86 TYR A N 1
ATOM 665 C CA . TYR A 1 86 ? 16.861 11.836 4.609 1.00 68.31 86 TYR A CA 1
ATOM 666 C C . TYR A 1 86 ? 17.063 12.150 6.096 1.00 68.31 86 TYR A C 1
ATOM 668 O O . TYR A 1 86 ? 16.182 11.911 6.922 1.00 68.31 86 TYR A O 1
ATOM 676 N N . ALA A 1 87 ? 18.244 12.667 6.452 1.00 60.44 87 ALA A N 1
ATOM 677 C CA . ALA A 1 87 ? 18.528 13.090 7.820 1.00 60.44 87 ALA A CA 1
ATOM 678 C C . ALA A 1 87 ? 17.502 14.150 8.237 1.00 60.44 87 ALA A C 1
ATOM 680 O O . ALA A 1 87 ? 17.367 15.160 7.549 1.00 60.44 87 ALA A O 1
ATOM 681 N N . ALA A 1 88 ? 16.770 13.897 9.326 1.00 59.22 88 ALA A N 1
ATOM 682 C CA . ALA A 1 88 ? 15.692 14.750 9.816 1.00 59.22 88 ALA A CA 1
ATOM 683 C C . ALA A 1 88 ? 16.221 16.157 10.134 1.00 59.22 88 ALA A C 1
ATOM 685 O O . ALA A 1 88 ? 16.706 16.431 11.230 1.00 59.22 88 ALA A O 1
ATOM 686 N N . HIS A 1 89 ? 16.170 17.043 9.145 1.00 62.44 89 HIS A N 1
ATOM 687 C CA . HIS A 1 89 ? 16.606 18.431 9.265 1.00 62.44 89 HIS A CA 1
ATOM 688 C C . HIS A 1 89 ? 15.416 19.390 9.252 1.00 62.44 89 HIS A C 1
ATOM 690 O O . HIS A 1 89 ? 15.568 20.538 9.655 1.00 62.44 89 HIS A O 1
ATOM 696 N N . SER A 1 90 ? 14.230 18.928 8.840 1.00 66.69 90 SER A N 1
ATOM 697 C CA . SER A 1 90 ? 13.066 19.794 8.637 1.00 66.69 90 SER A CA 1
ATOM 698 C C . SER A 1 90 ? 12.226 20.039 9.893 1.00 66.69 90 SER A C 1
ATOM 700 O O . SER A 1 90 ? 11.379 20.923 9.879 1.00 66.69 90 SER A O 1
ATOM 702 N N . GLY A 1 91 ? 12.420 19.296 10.991 1.00 74.94 91 GLY A N 1
ATOM 703 C CA . GLY A 1 91 ? 11.558 19.402 12.182 1.00 74.94 91 GLY A CA 1
ATOM 704 C C . GLY A 1 91 ? 10.085 19.037 11.927 1.00 74.94 91 GLY A C 1
ATOM 705 O O . GLY A 1 91 ? 9.274 19.099 12.851 1.00 74.94 91 GLY A O 1
ATOM 706 N N . GLU A 1 92 ? 9.737 18.646 10.699 1.00 80.31 92 GLU A N 1
ATOM 707 C CA . GLU A 1 92 ? 8.400 18.210 10.325 1.00 80.31 92 GLU A CA 1
ATOM 708 C C . GLU A 1 92 ? 8.113 16.822 10.894 1.00 80.31 92 GLU A C 1
ATOM 710 O O . GLU A 1 92 ? 8.998 15.969 11.035 1.00 80.31 92 GLU A O 1
ATOM 715 N N . GLU A 1 93 ? 6.845 16.587 11.235 1.00 82.25 93 GLU A N 1
ATOM 716 C CA . GLU A 1 93 ? 6.429 15.249 11.620 1.00 82.25 93 GLU A CA 1
ATOM 717 C C . GLU A 1 93 ? 6.491 14.302 10.413 1.00 82.25 93 GLU A C 1
ATOM 719 O O . GLU A 1 93 ? 6.122 14.672 9.298 1.00 82.25 93 GLU A O 1
ATOM 724 N N . PRO A 1 94 ? 6.890 13.042 10.629 1.00 85.00 94 PRO A N 1
ATOM 725 C CA . PRO A 1 94 ? 6.983 12.073 9.553 1.00 85.00 94 PRO A CA 1
ATOM 726 C C . PRO A 1 94 ? 5.587 11.711 9.066 1.00 85.00 94 PRO A C 1
ATOM 728 O O . PRO A 1 94 ? 4.620 11.689 9.838 1.00 85.00 94 PRO A O 1
ATOM 731 N N . THR A 1 95 ? 5.498 11.331 7.794 1.00 89.94 95 THR A N 1
ATOM 732 C CA . THR A 1 95 ? 4.238 10.853 7.224 1.00 89.94 95 THR A CA 1
ATOM 733 C C . THR A 1 95 ? 3.816 9.566 7.937 1.00 89.94 95 THR A C 1
ATOM 735 O O . THR A 1 95 ? 4.608 8.642 8.098 1.00 89.94 95 THR A O 1
ATOM 738 N N . LYS A 1 96 ? 2.566 9.495 8.401 1.00 93.12 96 LYS A N 1
ATOM 739 C CA . LYS A 1 96 ? 2.004 8.325 9.093 1.00 93.12 96 LYS A CA 1
ATOM 740 C C . LYS A 1 96 ? 0.849 7.768 8.269 1.00 93.12 96 LYS A C 1
ATOM 742 O O . LYS A 1 96 ? -0.051 8.516 7.893 1.00 93.12 96 LYS A O 1
ATOM 747 N N . VAL A 1 97 ? 0.848 6.462 8.026 1.00 95.19 97 VAL A N 1
ATOM 748 C CA . VAL A 1 97 ? -0.176 5.769 7.231 1.00 95.19 97 VAL A CA 1
ATOM 749 C C . VAL A 1 97 ? -0.698 4.563 8.004 1.00 95.19 97 VAL A C 1
ATOM 751 O O . VAL A 1 97 ? 0.069 3.874 8.665 1.00 95.19 97 VAL A O 1
ATOM 754 N N . TYR A 1 98 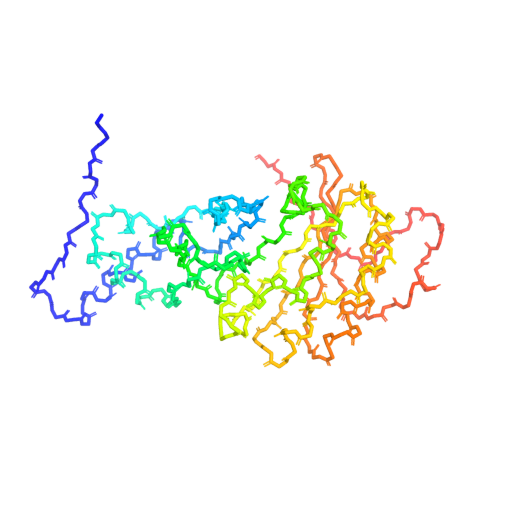? -2.003 4.307 7.973 1.00 96.44 98 TYR A N 1
ATOM 755 C CA . TYR A 1 98 ? -2.557 3.087 8.555 1.00 96.44 98 TYR A CA 1
ATOM 756 C C . TYR A 1 98 ? -2.540 1.975 7.513 1.00 96.44 98 TYR A C 1
ATOM 758 O O . TYR A 1 98 ? -3.070 2.155 6.418 1.00 96.44 98 TYR A O 1
ATOM 766 N N . ILE A 1 99 ? -1.949 0.837 7.871 1.00 96.25 99 ILE A N 1
ATOM 767 C CA . ILE A 1 99 ? -1.817 -0.322 6.992 1.00 96.25 99 ILE A CA 1
ATOM 768 C C . ILE A 1 99 ? -2.395 -1.550 7.689 1.00 96.25 99 ILE A C 1
ATOM 770 O O . ILE A 1 99 ? -1.948 -1.969 8.760 1.00 96.25 99 ILE A O 1
ATOM 774 N N . ASN A 1 100 ? -3.379 -2.168 7.048 1.00 96.44 100 ASN A N 1
ATOM 775 C CA . ASN A 1 100 ? -3.836 -3.507 7.365 1.00 96.44 100 ASN A CA 1
ATOM 776 C C . ASN A 1 100 ? -3.094 -4.500 6.474 1.00 96.44 100 ASN A C 1
ATOM 778 O O . ASN A 1 100 ? -3.563 -4.858 5.400 1.00 96.44 100 ASN A O 1
ATOM 782 N N . PHE A 1 101 ? -1.945 -4.984 6.935 1.00 95.75 101 PHE A N 1
ATOM 783 C CA . PHE A 1 101 ? -1.064 -5.854 6.153 1.00 95.75 101 PHE A CA 1
ATOM 784 C C . PHE A 1 101 ? -1.696 -7.147 5.628 1.00 95.75 101 PHE A C 1
ATOM 786 O O . PHE A 1 101 ? -1.148 -7.752 4.713 1.00 95.75 101 PHE A O 1
ATOM 793 N N . ARG A 1 102 ? -2.837 -7.584 6.178 1.00 94.81 102 ARG A N 1
ATOM 794 C CA . ARG A 1 102 ? -3.586 -8.740 5.664 1.00 94.81 102 ARG A CA 1
ATOM 795 C C . ARG A 1 102 ? -4.459 -8.388 4.462 1.00 94.81 102 ARG A C 1
ATOM 797 O O . ARG A 1 102 ? -4.725 -9.266 3.647 1.00 94.81 102 ARG A O 1
ATOM 804 N N . LYS A 1 103 ? -4.934 -7.142 4.371 1.00 94.62 103 LYS A N 1
ATOM 805 C CA . LYS A 1 103 ? -5.913 -6.664 3.377 1.00 94.62 103 LYS A CA 1
ATOM 806 C C . LYS A 1 103 ? -5.319 -5.727 2.327 1.00 94.62 103 LYS A C 1
ATOM 808 O O . LYS A 1 103 ? -5.749 -5.744 1.177 1.00 94.62 103 LYS A O 1
ATOM 813 N N . ASP A 1 104 ? -4.356 -4.913 2.729 1.00 96.75 104 ASP A N 1
ATOM 814 C CA . ASP A 1 104 ? -3.801 -3.853 1.905 1.00 96.75 104 ASP A CA 1
ATOM 815 C C . ASP A 1 104 ? -2.676 -4.387 1.014 1.00 96.75 104 ASP A C 1
ATOM 817 O O . ASP A 1 104 ? -1.850 -5.205 1.424 1.00 96.75 104 ASP A O 1
ATOM 821 N N . THR A 1 105 ? -2.654 -3.894 -0.219 1.00 96.56 105 THR A N 1
ATOM 822 C CA . THR A 1 105 ? -1.601 -4.109 -1.206 1.00 96.56 105 THR A CA 1
ATOM 823 C C . THR A 1 105 ? -0.750 -2.854 -1.271 1.00 96.56 105 THR A C 1
ATOM 825 O O . THR A 1 105 ? -1.256 -1.762 -1.535 1.00 96.56 105 THR A O 1
ATOM 828 N N . MET A 1 106 ? 0.549 -2.997 -1.036 1.00 95.69 106 MET A N 1
ATOM 829 C CA . MET A 1 106 ? 1.483 -1.887 -1.206 1.00 95.69 106 MET A CA 1
ATOM 830 C C . MET A 1 106 ? 1.839 -1.779 -2.679 1.00 95.69 106 MET A C 1
ATOM 832 O O . MET A 1 106 ? 2.251 -2.772 -3.270 1.00 95.69 106 MET A O 1
ATOM 836 N N . PHE A 1 107 ? 1.689 -0.601 -3.270 1.00 93.81 107 PHE A N 1
ATOM 837 C CA . PHE A 1 107 ? 2.000 -0.367 -4.671 1.00 93.81 107 PHE A CA 1
ATOM 838 C C . PHE A 1 107 ? 3.144 0.624 -4.816 1.00 93.81 107 PHE A C 1
ATOM 840 O O . PHE A 1 107 ? 3.026 1.778 -4.412 1.00 93.81 107 PHE A O 1
ATOM 847 N N . ILE A 1 108 ? 4.252 0.173 -5.398 1.00 89.50 108 ILE A N 1
ATOM 848 C CA . ILE A 1 108 ? 5.380 1.042 -5.724 1.00 89.50 108 ILE A CA 1
ATOM 849 C C . ILE A 1 108 ? 5.261 1.436 -7.192 1.00 89.50 108 ILE A C 1
ATOM 851 O O . ILE A 1 108 ? 5.461 0.622 -8.098 1.00 89.50 108 ILE A O 1
ATOM 855 N N . SER A 1 109 ? 4.865 2.689 -7.399 1.00 86.31 109 SER A N 1
ATOM 856 C CA . SER A 1 109 ? 4.643 3.273 -8.716 1.00 86.31 109 SER A CA 1
ATOM 857 C C . SER A 1 109 ? 5.979 3.605 -9.378 1.00 86.31 109 SER A C 1
ATOM 859 O O . SER A 1 109 ? 6.907 4.084 -8.727 1.00 86.31 109 SER A O 1
ATOM 861 N N . ASP A 1 110 ? 6.075 3.448 -10.694 1.00 80.62 110 ASP A N 1
ATOM 862 C CA . ASP A 1 110 ? 7.272 3.815 -11.460 1.00 80.62 110 ASP A CA 1
ATOM 863 C C . ASP A 1 110 ? 7.517 5.338 -11.428 1.00 80.62 110 ASP A C 1
ATOM 865 O O . ASP A 1 110 ? 8.654 5.814 -11.527 1.00 80.62 110 ASP A O 1
ATOM 869 N N . ARG A 1 111 ? 6.442 6.105 -11.203 1.00 79.00 111 ARG A N 1
ATOM 870 C CA . ARG A 1 111 ? 6.450 7.552 -10.944 1.00 79.00 111 ARG A CA 1
ATOM 871 C C . ARG A 1 111 ? 7.243 7.923 -9.703 1.00 79.00 111 ARG A C 1
ATOM 873 O O . ARG A 1 111 ? 7.855 8.989 -9.687 1.00 79.00 111 ARG A O 1
ATOM 880 N N . PHE A 1 112 ? 7.299 7.035 -8.712 1.00 75.25 112 PHE A N 1
ATOM 881 C CA . PHE A 1 112 ? 8.061 7.271 -7.492 1.00 75.25 112 PHE A CA 1
ATOM 882 C C . PHE A 1 112 ? 9.543 7.523 -7.797 1.00 75.25 112 PHE A C 1
ATOM 884 O O . PHE A 1 112 ? 10.182 8.368 -7.176 1.00 75.25 112 PHE A O 1
ATOM 891 N N . HIS A 1 113 ? 10.062 6.867 -8.835 1.00 64.12 113 HIS A N 1
ATOM 892 C CA . HIS A 1 113 ? 11.439 7.012 -9.294 1.00 64.12 113 HIS A CA 1
ATOM 893 C C . HIS A 1 113 ? 11.659 8.229 -10.207 1.00 64.12 113 HIS A C 1
ATOM 895 O O . HIS A 1 113 ? 12.783 8.472 -10.643 1.00 64.12 113 HIS A O 1
ATOM 901 N N . ALA A 1 114 ? 10.605 8.933 -10.640 1.00 58.47 114 ALA A N 1
ATOM 902 C CA . ALA A 1 114 ? 10.684 9.963 -11.688 1.00 58.47 114 ALA A CA 1
ATOM 903 C C . ALA A 1 114 ? 11.050 11.348 -11.164 1.00 58.47 114 ALA A C 1
ATOM 905 O O . ALA A 1 114 ? 11.148 12.280 -11.958 1.00 58.47 114 ALA A O 1
ATOM 906 N N . ASN A 1 115 ? 11.262 11.491 -9.854 1.00 59.59 115 ASN A N 1
ATOM 907 C CA . ASN A 1 115 ? 11.535 12.791 -9.273 1.00 59.59 115 ASN A CA 1
ATOM 908 C C . ASN A 1 115 ? 13.000 13.203 -9.552 1.00 59.59 115 ASN A C 1
ATOM 910 O O . ASN A 1 115 ? 13.920 12.559 -9.045 1.00 59.59 115 ASN A O 1
ATOM 914 N N . PRO A 1 116 ? 13.250 14.256 -10.355 1.00 51.84 116 PRO A N 1
ATOM 915 C CA . PRO A 1 116 ? 14.576 14.576 -10.895 1.00 51.84 116 PRO A CA 1
ATOM 916 C C . PRO A 1 116 ? 15.600 15.027 -9.843 1.00 51.84 116 PRO A C 1
ATOM 918 O O . PRO A 1 116 ? 16.790 15.035 -10.140 1.00 51.84 116 PRO A O 1
ATOM 921 N N . GLY A 1 117 ? 15.171 15.337 -8.612 1.00 55.78 117 GLY A N 1
ATOM 922 C CA . GLY A 1 117 ? 16.070 15.593 -7.478 1.00 55.78 117 GLY A CA 1
ATOM 923 C C . GLY A 1 117 ? 16.881 14.365 -7.038 1.00 55.78 117 GLY A C 1
ATOM 924 O O . GLY A 1 117 ? 17.889 14.502 -6.349 1.00 55.78 117 GLY A O 1
ATOM 925 N N . TYR A 1 118 ? 16.502 13.165 -7.487 1.00 55.25 118 TYR A N 1
ATOM 926 C CA . TYR A 1 118 ? 17.319 11.957 -7.389 1.00 55.25 118 TYR A CA 1
ATOM 927 C C . TYR A 1 118 ? 18.365 11.940 -8.514 1.00 55.25 118 TYR A C 1
ATOM 929 O O . TYR A 1 118 ? 18.346 11.088 -9.402 1.00 55.25 118 TYR A O 1
ATOM 937 N N . HIS A 1 119 ? 19.288 12.904 -8.509 1.00 41.19 119 HIS A N 1
ATOM 938 C CA . HIS A 1 119 ? 20.407 12.917 -9.446 1.00 41.19 119 HIS A CA 1
ATOM 939 C C . HIS A 1 119 ? 21.328 11.707 -9.186 1.00 41.19 119 HIS A C 1
ATOM 941 O O . HIS A 1 119 ? 22.201 11.736 -8.325 1.00 41.19 119 HIS A O 1
ATOM 947 N N . GLY A 1 120 ? 21.127 10.627 -9.945 1.00 42.56 120 GLY A N 1
ATOM 948 C CA . GLY A 1 120 ? 22.151 9.608 -10.208 1.00 42.56 120 GLY A CA 1
ATOM 949 C C . GLY A 1 120 ? 22.150 8.345 -9.343 1.00 42.56 120 GLY A C 1
ATOM 950 O O . GLY A 1 120 ? 23.010 7.491 -9.540 1.00 42.56 120 GLY A O 1
ATOM 951 N N . GLY A 1 121 ? 21.208 8.175 -8.418 1.00 43.59 121 GLY A N 1
ATOM 952 C CA . GLY A 1 121 ? 21.155 6.997 -7.554 1.00 43.59 121 GLY A CA 1
ATOM 953 C C . GLY A 1 121 ? 19.874 6.215 -7.761 1.00 43.59 121 GLY A C 1
ATOM 954 O O . GLY A 1 121 ? 18.824 6.648 -7.301 1.00 43.59 121 GLY A O 1
ATOM 955 N N . PHE A 1 122 ? 19.978 5.064 -8.420 1.00 48.25 122 PHE A N 1
ATOM 956 C CA . PHE A 1 122 ? 18.980 4.001 -8.413 1.00 48.25 122 PHE A CA 1
ATOM 957 C C . PHE A 1 122 ? 18.298 3.939 -7.038 1.00 48.25 122 PHE A C 1
ATOM 959 O O . PHE A 1 122 ? 18.942 3.600 -6.042 1.00 48.25 122 PHE A O 1
ATOM 966 N N . LEU A 1 123 ? 17.000 4.237 -6.966 1.00 49.59 123 LEU A N 1
ATOM 967 C CA . LEU A 1 123 ? 16.168 3.734 -5.875 1.00 49.59 123 LEU A CA 1
ATOM 968 C C . LEU A 1 123 ? 16.020 2.235 -6.132 1.00 49.59 123 LEU A C 1
ATOM 970 O O . LEU A 1 123 ? 14.985 1.752 -6.577 1.00 49.59 123 LEU A O 1
ATOM 974 N N . ARG A 1 124 ? 17.118 1.507 -5.930 1.00 60.31 124 ARG A N 1
ATOM 975 C CA . ARG A 1 124 ? 17.078 0.072 -5.732 1.00 60.31 124 ARG A CA 1
ATOM 976 C C . ARG A 1 124 ? 16.054 -0.158 -4.625 1.00 60.31 124 ARG A C 1
ATOM 978 O O . ARG A 1 124 ? 16.062 0.560 -3.615 1.00 60.31 124 ARG A O 1
ATOM 985 N N . LEU A 1 125 ? 15.153 -1.120 -4.823 1.00 63.75 125 LEU A N 1
ATOM 986 C CA . LEU A 1 125 ? 14.162 -1.437 -3.794 1.00 63.75 125 LEU A CA 1
ATOM 987 C C . LEU A 1 125 ? 14.854 -1.777 -2.459 1.00 63.75 125 LEU A C 1
ATOM 989 O O . LEU A 1 125 ? 14.236 -1.616 -1.407 1.00 63.75 125 LEU A O 1
ATOM 993 N N . ASP A 1 126 ? 16.143 -2.165 -2.511 1.00 62.94 126 ASP A N 1
ATOM 994 C CA . ASP A 1 126 ? 16.997 -2.447 -1.358 1.00 62.94 126 ASP A CA 1
ATOM 995 C C . ASP A 1 126 ? 17.031 -1.284 -0.373 1.00 62.94 126 ASP A C 1
ATOM 997 O O . ASP A 1 126 ? 16.698 -1.463 0.793 1.00 62.94 126 ASP A O 1
ATOM 1001 N N . ARG A 1 127 ? 17.318 -0.072 -0.842 1.00 65.44 127 ARG A N 1
ATOM 1002 C CA . ARG A 1 127 ? 17.302 1.150 -0.050 1.00 65.44 127 ARG A CA 1
ATOM 1003 C C . ARG A 1 127 ? 15.892 1.576 0.236 1.00 65.44 127 ARG A C 1
ATOM 1005 O O . ARG A 1 127 ? 15.612 1.988 1.349 1.00 65.44 127 ARG A O 1
ATOM 1012 N N . PHE A 1 128 ? 15.015 1.419 -0.742 1.00 69.94 128 PHE A N 1
ATOM 1013 C CA . PHE A 1 128 ? 13.676 1.947 -0.651 1.00 69.94 128 PHE A CA 1
ATOM 1014 C C . PHE A 1 128 ? 12.886 1.375 0.526 1.00 69.94 128 PHE A C 1
ATOM 1016 O O . PHE A 1 128 ? 12.415 2.145 1.348 1.00 69.94 128 PHE A O 1
ATOM 1023 N N . PHE A 1 129 ? 12.753 0.054 0.670 1.00 73.56 129 PHE A N 1
ATOM 1024 C CA . PHE A 1 129 ? 11.844 -0.476 1.693 1.00 73.56 129 PHE A CA 1
ATOM 1025 C C . PHE A 1 129 ? 12.337 -0.260 3.121 1.00 73.56 129 PHE A C 1
ATOM 1027 O O . PHE A 1 129 ? 11.525 0.057 3.989 1.00 73.56 129 PHE A O 1
ATOM 1034 N N . HIS A 1 130 ? 13.641 -0.408 3.370 1.00 71.88 130 HIS A N 1
ATOM 1035 C CA . HIS A 1 130 ? 14.174 -0.251 4.723 1.00 71.88 130 HIS A CA 1
ATOM 1036 C C . HIS A 1 130 ? 14.321 1.213 5.146 1.00 71.88 130 HIS A C 1
ATOM 1038 O O . HIS A 1 130 ? 14.3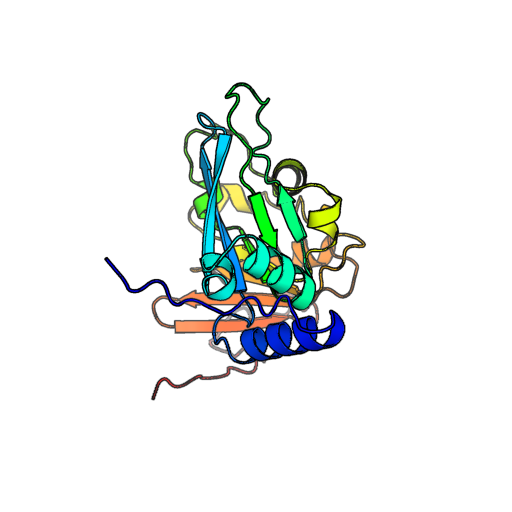54 1.478 6.347 1.00 71.88 130 HIS A O 1
ATOM 1044 N N . THR A 1 131 ? 14.436 2.150 4.196 1.00 80.50 131 THR A N 1
ATOM 1045 C CA . THR A 1 131 ? 14.383 3.578 4.522 1.00 80.50 131 THR A CA 1
ATOM 1046 C C . THR A 1 131 ? 12.948 4.056 4.635 1.00 80.50 131 THR A C 1
ATOM 1048 O O . THR A 1 131 ? 12.659 4.797 5.562 1.00 80.50 131 THR A O 1
ATOM 1051 N N . LEU A 1 132 ? 12.058 3.595 3.747 1.00 85.62 132 LEU A N 1
ATOM 1052 C CA . LEU A 1 132 ? 10.663 4.022 3.684 1.00 85.62 132 LEU A CA 1
ATOM 1053 C C . LEU A 1 132 ? 9.879 3.630 4.925 1.00 85.62 132 LEU A C 1
ATOM 1055 O O . LEU A 1 132 ? 9.062 4.408 5.403 1.00 85.62 132 LEU A O 1
ATOM 1059 N N . MET A 1 133 ? 10.072 2.405 5.407 1.00 90.50 133 MET A N 1
ATOM 1060 C CA . MET A 1 133 ? 9.310 1.855 6.516 1.00 90.50 133 MET A CA 1
ATOM 1061 C C . MET A 1 133 ? 10.223 1.098 7.479 1.00 90.50 133 MET A C 1
ATOM 1063 O O . MET A 1 133 ? 11.201 0.479 7.056 1.00 90.50 133 MET A O 1
ATOM 1067 N N . PRO A 1 134 ? 9.863 1.036 8.774 1.00 91.00 134 PRO A N 1
ATOM 1068 C CA . PRO A 1 134 ? 10.527 0.148 9.712 1.00 91.00 134 PRO A CA 1
ATOM 1069 C C . PRO A 1 134 ? 10.553 -1.288 9.179 1.00 91.00 134 PRO A C 1
ATOM 1071 O O . PRO A 1 134 ? 9.538 -1.798 8.704 1.00 91.00 134 PRO A O 1
ATOM 1074 N N . LEU A 1 135 ? 11.681 -1.984 9.335 1.00 88.94 135 LEU A N 1
ATOM 1075 C CA . LEU A 1 135 ? 11.845 -3.359 8.843 1.00 88.94 135 LEU A CA 1
ATOM 1076 C C . LEU A 1 135 ? 10.734 -4.311 9.331 1.00 88.94 135 LEU A C 1
ATOM 1078 O O . LEU A 1 135 ? 10.315 -5.213 8.609 1.00 88.94 135 LEU A O 1
ATOM 1082 N N . GLY A 1 136 ? 10.220 -4.093 10.546 1.00 92.38 136 GLY A N 1
ATOM 1083 C CA . GLY A 1 136 ? 9.096 -4.859 11.087 1.00 92.38 136 GLY A CA 1
ATOM 1084 C C . GLY A 1 136 ? 7.794 -4.700 10.292 1.00 92.38 136 GLY A C 1
ATOM 1085 O O . GLY A 1 136 ? 7.046 -5.665 10.181 1.00 92.38 136 GLY A O 1
ATOM 1086 N N . ALA A 1 137 ? 7.542 -3.523 9.713 1.00 93.62 137 ALA A N 1
ATOM 1087 C CA . ALA A 1 137 ? 6.401 -3.263 8.837 1.00 93.62 137 ALA A CA 1
ATOM 1088 C C . ALA A 1 137 ? 6.605 -3.918 7.463 1.00 93.62 137 ALA A C 1
ATOM 1090 O O . ALA A 1 137 ? 5.725 -4.638 6.998 1.00 93.62 137 ALA A O 1
ATOM 1091 N N . VAL A 1 138 ? 7.797 -3.770 6.870 1.00 91.69 138 VAL A N 1
ATOM 1092 C CA . VAL A 1 138 ? 8.164 -4.418 5.593 1.00 91.69 138 VAL A CA 1
ATOM 1093 C C . VAL A 1 138 ? 7.947 -5.932 5.662 1.00 91.69 138 VAL A C 1
ATOM 1095 O O . VAL A 1 138 ? 7.343 -6.523 4.773 1.00 91.69 138 VAL A O 1
ATOM 1098 N N . ARG A 1 139 ? 8.356 -6.568 6.766 1.00 91.31 139 ARG A N 1
ATOM 1099 C CA . ARG A 1 139 ? 8.190 -8.017 6.958 1.00 91.31 139 ARG A CA 1
ATOM 1100 C C . ARG A 1 139 ? 6.741 -8.476 7.141 1.00 91.31 139 ARG A C 1
ATOM 1102 O O . ARG A 1 139 ? 6.465 -9.664 6.988 1.00 91.31 139 ARG A O 1
ATOM 1109 N N . LYS A 1 140 ? 5.819 -7.577 7.492 1.00 94.44 140 LYS A N 1
ATOM 1110 C CA . LYS A 1 140 ? 4.388 -7.897 7.615 1.00 94.44 140 LYS A CA 1
ATOM 1111 C C . LYS A 1 140 ? 3.659 -7.796 6.283 1.00 94.44 140 LYS A C 1
ATOM 1113 O O . LYS A 1 140 ? 2.577 -8.364 6.168 1.00 94.44 140 LYS A O 1
ATOM 1118 N N . THR A 1 141 ? 4.218 -7.101 5.294 1.00 94.25 141 THR A N 1
ATOM 1119 C CA . THR A 1 141 ? 3.637 -6.982 3.956 1.00 94.25 141 THR A CA 1
ATOM 1120 C C . THR A 1 141 ? 3.333 -8.347 3.370 1.00 94.25 141 THR A C 1
ATOM 1122 O O . THR A 1 141 ? 4.231 -9.150 3.155 1.00 94.25 141 THR A O 1
ATOM 1125 N N . THR A 1 142 ? 2.056 -8.580 3.063 1.00 95.31 142 THR A N 1
ATOM 1126 C CA . THR A 1 142 ? 1.610 -9.820 2.415 1.00 95.31 142 THR A CA 1
ATOM 1127 C C . THR A 1 142 ? 1.448 -9.679 0.908 1.00 95.31 142 THR A C 1
ATOM 1129 O O . THR A 1 142 ? 1.505 -10.675 0.187 1.00 95.31 142 THR A O 1
ATOM 1132 N N . ARG A 1 143 ? 1.248 -8.449 0.422 1.00 95.50 143 ARG A N 1
ATOM 1133 C CA . ARG A 1 143 ? 0.924 -8.154 -0.972 1.00 95.50 143 ARG A CA 1
ATOM 1134 C C . ARG A 1 143 ? 1.679 -6.938 -1.471 1.00 95.50 143 ARG A C 1
ATOM 1136 O O . ARG A 1 143 ? 1.573 -5.854 -0.892 1.00 95.50 143 ARG A O 1
ATOM 1143 N N . LEU A 1 144 ? 2.390 -7.130 -2.571 1.00 93.38 144 LEU A N 1
ATOM 1144 C CA . LEU A 1 144 ? 3.187 -6.103 -3.217 1.00 93.38 144 LEU A CA 1
ATOM 1145 C C . LEU A 1 144 ? 2.795 -5.986 -4.690 1.00 93.38 144 LEU A C 1
ATOM 1147 O O . LEU A 1 144 ? 2.681 -6.984 -5.394 1.00 93.38 144 LEU A O 1
ATOM 1151 N N . LEU A 1 145 ? 2.599 -4.759 -5.147 1.00 92.88 145 LEU A N 1
ATOM 1152 C CA . LEU A 1 145 ? 2.381 -4.385 -6.535 1.00 92.88 145 LEU A CA 1
ATOM 1153 C C . LEU A 1 145 ? 3.575 -3.523 -6.962 1.00 92.88 145 LEU A C 1
ATOM 1155 O O . LEU A 1 145 ? 3.959 -2.603 -6.238 1.00 92.88 145 LEU A O 1
ATOM 1159 N N . LEU A 1 146 ? 4.175 -3.817 -8.110 1.00 89.06 146 LEU A N 1
ATOM 1160 C CA . LEU A 1 146 ? 5.331 -3.097 -8.647 1.00 89.06 146 LEU A CA 1
ATOM 1161 C C . LEU A 1 146 ? 5.026 -2.662 -10.079 1.00 89.06 146 LEU A C 1
ATOM 1163 O O . LEU A 1 146 ? 4.646 -3.499 -10.893 1.00 89.06 146 LEU A O 1
ATOM 1167 N N . SER A 1 147 ? 5.183 -1.375 -10.388 1.00 86.69 147 SER A N 1
ATOM 1168 C CA . SER A 1 147 ? 5.075 -0.877 -11.765 1.00 86.69 147 SER A CA 1
ATOM 1169 C C . SER A 1 147 ? 6.431 -0.942 -12.463 1.00 86.69 147 SER A C 1
ATOM 1171 O O . SER A 1 147 ? 7.443 -0.520 -11.903 1.00 86.69 147 SER A O 1
ATOM 1173 N N . ILE A 1 148 ? 6.438 -1.447 -13.693 1.00 80.62 148 ILE A N 1
ATOM 1174 C CA . ILE A 1 148 ? 7.612 -1.614 -14.544 1.00 80.62 148 ILE A CA 1
ATOM 1175 C C . ILE A 1 148 ? 7.350 -0.901 -15.872 1.00 80.62 148 ILE A C 1
ATOM 1177 O O . ILE A 1 148 ? 6.474 -1.312 -16.642 1.00 80.62 148 ILE A O 1
ATOM 1181 N N . SER A 1 149 ? 8.129 0.142 -16.176 1.00 76.38 149 SER A N 1
ATOM 1182 C CA . SER A 1 149 ? 7.979 0.913 -17.415 1.00 76.38 149 SER A CA 1
ATOM 1183 C C . SER A 1 149 ? 9.214 0.884 -18.320 1.00 76.38 149 SER A C 1
ATOM 1185 O O . SER A 1 149 ? 10.358 1.040 -17.894 1.00 76.38 149 SER A O 1
ATOM 1187 N N . GLU A 1 150 ? 8.967 0.741 -19.625 1.00 67.88 150 GLU A N 1
ATOM 1188 C CA . GLU A 1 150 ? 10.001 0.699 -20.672 1.00 67.88 150 GLU A CA 1
ATOM 1189 C C . GLU A 1 150 ? 10.791 1.994 -20.834 1.00 67.88 150 GLU A C 1
ATOM 1191 O O . GLU A 1 150 ? 11.923 1.959 -21.316 1.00 67.88 150 GLU A O 1
ATOM 1196 N N . ARG A 1 151 ? 10.230 3.143 -20.430 1.00 66.25 151 ARG A N 1
ATOM 1197 C CA . ARG A 1 151 ? 10.935 4.439 -20.494 1.00 66.25 151 ARG A CA 1
ATOM 1198 C C . ARG A 1 151 ? 12.278 4.398 -19.769 1.00 66.25 151 ARG A C 1
ATOM 1200 O O . ARG A 1 151 ? 13.144 5.224 -20.028 1.00 66.25 151 ARG A O 1
ATOM 1207 N N . ARG A 1 152 ? 12.441 3.419 -18.884 1.00 62.59 152 ARG A N 1
ATOM 1208 C CA . ARG A 1 152 ? 13.628 3.183 -18.087 1.00 62.59 152 ARG A CA 1
ATOM 1209 C C . ARG A 1 152 ? 14.312 1.862 -18.418 1.00 62.59 152 ARG A C 1
ATOM 1211 O O . ARG A 1 152 ? 15.064 1.374 -17.590 1.00 62.59 152 ARG A O 1
ATOM 1218 N N . ARG A 1 153 ? 14.092 1.268 -19.596 1.00 60.00 153 ARG A N 1
ATOM 1219 C CA . ARG A 1 153 ? 14.661 -0.042 -19.969 1.00 60.00 153 ARG A CA 1
ATOM 1220 C C . ARG A 1 153 ? 16.171 -0.121 -19.721 1.00 60.00 153 ARG A C 1
ATOM 1222 O O . ARG A 1 153 ? 16.618 -1.068 -19.100 1.00 60.00 153 ARG A O 1
ATOM 1229 N N . ALA A 1 154 ? 16.927 0.925 -20.063 1.00 62.81 154 ALA A N 1
ATOM 1230 C CA . ALA A 1 154 ? 18.369 0.988 -19.794 1.00 62.81 154 ALA A CA 1
ATOM 1231 C C . ALA A 1 154 ? 18.735 1.006 -18.290 1.00 62.81 154 ALA A C 1
ATOM 1233 O O . ALA A 1 154 ? 19.829 0.586 -17.913 1.00 62.81 154 ALA A O 1
ATOM 1234 N N . GLU A 1 155 ? 17.838 1.501 -17.433 1.00 59.38 155 GLU A N 1
ATOM 1235 C CA . GLU A 1 155 ? 17.985 1.513 -15.971 1.00 59.38 155 GLU A CA 1
ATOM 1236 C C . GLU A 1 155 ? 17.504 0.190 -15.348 1.00 59.38 155 GLU A C 1
ATOM 1238 O O . GLU A 1 155 ? 18.145 -0.316 -14.430 1.00 59.38 155 GLU A O 1
ATOM 1243 N N . TRP A 1 156 ? 16.415 -0.389 -15.870 1.00 57.62 156 TRP A N 1
ATOM 1244 C CA . TRP A 1 156 ? 15.805 -1.642 -15.407 1.00 57.62 156 TRP A CA 1
ATOM 1245 C C . TRP A 1 156 ? 16.520 -2.890 -15.897 1.00 57.62 156 TRP A C 1
ATOM 1247 O O . TRP A 1 156 ? 16.507 -3.886 -15.190 1.00 57.62 156 TRP A O 1
ATOM 1257 N N . ASP A 1 157 ? 17.227 -2.834 -17.027 1.00 56.16 157 ASP A N 1
ATOM 1258 C CA . ASP A 1 157 ? 18.109 -3.919 -17.472 1.00 56.16 157 ASP A CA 1
ATOM 1259 C C . ASP A 1 157 ? 19.176 -4.274 -16.418 1.00 56.16 157 ASP A C 1
ATOM 1261 O O . ASP A 1 157 ? 19.811 -5.326 -16.529 1.00 56.16 157 ASP A O 1
ATOM 1265 N N . ARG A 1 158 ? 19.361 -3.407 -15.406 1.00 56.00 158 ARG A N 1
ATOM 1266 C CA . ARG A 1 158 ? 20.237 -3.592 -14.245 1.00 56.00 158 ARG A CA 1
ATOM 1267 C C . ARG A 1 158 ? 19.523 -3.931 -12.939 1.00 56.00 158 ARG A C 1
ATOM 1269 O O . ARG A 1 158 ? 20.224 -4.318 -12.012 1.00 56.00 158 ARG A O 1
ATOM 1276 N N . TRP A 1 159 ? 18.209 -3.721 -12.821 1.00 63.34 159 TRP A N 1
ATOM 1277 C CA . TRP A 1 159 ? 17.506 -4.106 -11.599 1.00 63.34 159 TRP A CA 1
ATOM 1278 C C . TRP A 1 159 ? 17.235 -5.595 -11.677 1.00 63.34 159 TRP A C 1
ATOM 1280 O O . TRP A 1 159 ? 16.402 -6.023 -12.463 1.00 63.34 159 TRP A O 1
ATOM 1290 N N . SER A 1 160 ? 17.958 -6.358 -10.870 1.00 63.34 160 SER A N 1
ATOM 1291 C CA . SER A 1 160 ? 17.885 -7.808 -10.845 1.00 63.34 160 SER A CA 1
ATOM 1292 C C . SER A 1 160 ? 16.997 -8.302 -9.707 1.00 63.34 160 SER A C 1
ATOM 1294 O O . SER A 1 160 ? 17.298 -9.331 -9.123 1.00 63.34 160 SER A O 1
ATOM 1296 N N . GLY A 1 161 ? 15.981 -7.551 -9.280 1.00 68.94 161 GLY A N 1
ATOM 1297 C CA . GLY A 1 161 ? 15.211 -7.901 -8.081 1.00 68.94 161 GLY A CA 1
ATOM 1298 C C . GLY A 1 161 ? 15.819 -7.421 -6.755 1.00 68.94 161 GLY A C 1
ATOM 1299 O O . GLY A 1 161 ? 15.298 -7.783 -5.699 1.00 68.94 161 GLY A O 1
ATOM 1300 N N . GLU A 1 162 ? 16.885 -6.606 -6.761 1.00 73.88 162 GLU A N 1
ATOM 1301 C CA . GLU A 1 162 ? 17.517 -6.158 -5.512 1.00 73.88 162 GLU A CA 1
ATOM 1302 C C . GLU A 1 162 ? 16.538 -5.357 -4.649 1.00 73.88 162 GLU A C 1
ATOM 1304 O O . GLU A 1 162 ? 15.881 -4.425 -5.121 1.00 73.88 162 GLU A O 1
ATOM 1309 N N . GLY A 1 163 ? 16.464 -5.718 -3.374 1.00 76.44 163 GLY A N 1
ATOM 1310 C CA . GLY A 1 163 ? 15.517 -5.235 -2.381 1.00 76.44 163 GLY A CA 1
ATOM 1311 C C . GLY A 1 163 ? 14.386 -6.190 -2.055 1.00 76.44 163 GLY A C 1
ATOM 1312 O O . GLY A 1 163 ? 13.733 -6.039 -1.020 1.00 76.44 163 GLY A O 1
ATOM 1313 N N . LEU A 1 164 ? 14.156 -7.198 -2.892 1.00 80.25 164 LEU A N 1
ATOM 1314 C CA . LEU A 1 164 ? 13.178 -8.230 -2.575 1.00 80.25 164 LEU A CA 1
ATOM 1315 C C . LEU A 1 164 ? 13.669 -9.151 -1.454 1.00 80.25 164 LEU A C 1
ATOM 1317 O O . LEU A 1 164 ? 12.855 -9.697 -0.715 1.00 80.25 164 LEU A O 1
ATOM 1321 N N . GLU A 1 165 ? 14.981 -9.229 -1.220 1.00 80.19 165 GLU A N 1
ATOM 1322 C CA . GLU A 1 165 ? 15.566 -9.966 -0.100 1.00 80.19 165 GLU A CA 1
ATOM 1323 C C . GLU A 1 165 ? 15.078 -9.484 1.275 1.00 80.19 165 GLU A C 1
ATOM 1325 O O . GLU A 1 165 ? 15.053 -10.271 2.221 1.00 80.19 165 GLU A O 1
ATOM 1330 N N . TYR A 1 166 ? 14.616 -8.234 1.405 1.00 82.81 166 TYR A N 1
ATOM 1331 C CA . TYR A 1 166 ? 14.015 -7.741 2.653 1.00 82.81 166 TYR A CA 1
ATOM 1332 C C . TYR A 1 166 ? 12.674 -8.412 2.972 1.00 82.81 166 TYR A C 1
ATOM 1334 O O . TYR A 1 166 ? 12.249 -8.421 4.133 1.00 82.81 166 TYR A O 1
ATOM 1342 N N . PHE A 1 167 ? 12.040 -9.007 1.961 1.00 83.75 167 PHE A N 1
ATOM 1343 C CA . PHE A 1 167 ? 10.854 -9.840 2.097 1.00 83.75 167 PHE A CA 1
ATOM 1344 C C . PHE A 1 167 ? 11.187 -11.335 2.226 1.00 83.75 167 PHE A C 1
ATOM 1346 O O . PHE A 1 167 ? 10.273 -12.142 2.390 1.00 83.75 167 PHE A O 1
ATOM 1353 N N . SER A 1 168 ? 12.460 -11.737 2.208 1.00 79.88 168 SER A N 1
ATOM 1354 C CA . SER A 1 168 ? 12.835 -13.122 2.509 1.00 79.88 168 SER A CA 1
ATOM 1355 C C . SER A 1 168 ? 12.481 -13.458 3.964 1.00 79.88 168 SER A C 1
ATOM 1357 O O . SER A 1 168 ? 12.875 -12.733 4.883 1.00 79.88 168 SER A O 1
ATOM 1359 N N . GLY A 1 169 ? 11.748 -14.555 4.195 1.00 81.06 169 GLY A N 1
ATOM 1360 C CA . GLY A 1 169 ? 11.257 -14.920 5.530 1.00 81.06 169 GLY A CA 1
ATOM 1361 C C . GLY A 1 169 ? 10.200 -13.954 6.077 1.00 81.06 169 GLY A C 1
ATOM 1362 O O . GLY A 1 169 ? 10.023 -13.844 7.294 1.00 81.06 169 GLY A O 1
ATOM 1363 N N . SER A 1 170 ? 9.546 -13.195 5.194 1.00 85.00 170 SER A N 1
ATOM 1364 C CA . SER A 1 170 ? 8.444 -12.295 5.534 1.00 85.00 170 SER A CA 1
ATOM 1365 C C . SER A 1 170 ? 7.082 -12.971 5.351 1.00 85.00 170 SER A C 1
ATOM 1367 O O . SER A 1 170 ? 6.981 -14.134 4.972 1.00 85.00 170 SER A O 1
ATOM 1369 N N . ALA A 1 171 ? 6.007 -12.223 5.604 1.00 90.12 171 ALA A N 1
ATOM 1370 C CA . ALA A 1 171 ? 4.646 -12.654 5.302 1.00 90.12 171 ALA A CA 1
ATOM 1371 C C . ALA A 1 171 ? 4.256 -12.473 3.819 1.00 90.12 171 ALA A C 1
ATOM 1373 O O . ALA A 1 171 ? 3.077 -12.641 3.491 1.00 90.12 171 ALA A O 1
ATOM 1374 N N . LEU A 1 172 ? 5.195 -12.101 2.935 1.00 92.31 172 LEU A N 1
ATOM 1375 C CA . LEU A 1 172 ? 4.902 -11.805 1.534 1.00 92.31 172 LEU A CA 1
ATOM 1376 C C . LEU A 1 172 ? 4.371 -13.050 0.823 1.00 92.31 172 LEU A C 1
ATOM 1378 O O . LEU A 1 172 ? 5.087 -14.013 0.581 1.00 92.31 172 LEU A O 1
ATOM 1382 N N . ALA A 1 173 ? 3.090 -13.007 0.476 1.00 92.06 173 ALA A N 1
ATOM 1383 C CA . ALA A 1 173 ? 2.375 -14.099 -0.165 1.00 92.06 173 ALA A CA 1
ATOM 1384 C C . ALA A 1 173 ? 2.165 -13.845 -1.660 1.00 92.06 173 ALA A C 1
ATOM 1386 O O . ALA A 1 173 ? 2.047 -14.800 -2.428 1.00 92.06 173 ALA A O 1
ATOM 1387 N N . LYS A 1 174 ? 2.098 -12.574 -2.080 1.00 92.00 174 LYS A N 1
ATOM 1388 C CA . LYS A 1 174 ? 1.820 -12.202 -3.468 1.00 92.00 174 LYS A CA 1
ATOM 1389 C C . LYS A 1 174 ? 2.632 -10.998 -3.931 1.00 92.00 174 LYS A C 1
ATOM 1391 O O . LYS A 1 174 ? 2.617 -9.951 -3.284 1.00 92.00 174 LYS A O 1
ATOM 1396 N N . VAL A 1 175 ? 3.247 -11.132 -5.100 1.00 90.31 175 VAL A N 1
ATOM 1397 C CA . VAL A 1 175 ? 3.853 -10.038 -5.864 1.00 90.31 175 VAL A CA 1
ATOM 1398 C C . VAL A 1 175 ? 3.117 -9.918 -7.193 1.00 90.31 175 VAL A C 1
ATOM 1400 O O . VAL A 1 175 ? 2.837 -10.911 -7.857 1.00 90.31 175 VAL A O 1
ATOM 1403 N N . THR A 1 176 ? 2.755 -8.706 -7.584 1.00 90.44 176 THR A N 1
ATOM 1404 C CA . THR A 1 176 ? 2.139 -8.428 -8.879 1.00 90.44 176 THR A CA 1
ATOM 1405 C C . THR A 1 176 ? 2.971 -7.392 -9.611 1.00 90.44 176 THR A C 1
ATOM 1407 O O . THR A 1 176 ? 3.203 -6.301 -9.100 1.00 90.44 176 THR A O 1
ATOM 1410 N N . LEU A 1 177 ? 3.438 -7.743 -10.800 1.00 87.94 177 LEU A N 1
ATOM 1411 C CA . LEU A 1 177 ? 4.192 -6.856 -11.672 1.00 87.94 177 LEU A CA 1
ATOM 1412 C C . LEU A 1 177 ? 3.228 -6.244 -12.681 1.00 87.94 177 LEU A C 1
ATOM 1414 O O . LEU A 1 177 ? 2.502 -6.972 -13.350 1.00 87.94 177 LEU A O 1
ATOM 1418 N N . VAL A 1 178 ? 3.206 -4.923 -12.793 1.00 87.75 178 VAL A N 1
ATOM 1419 C CA . VAL A 1 178 ? 2.365 -4.191 -13.742 1.00 87.75 178 VAL A CA 1
ATOM 1420 C C . VAL A 1 178 ? 3.255 -3.585 -14.809 1.00 87.75 178 VAL A C 1
ATOM 1422 O O . VAL A 1 178 ? 4.208 -2.891 -14.476 1.00 87.75 178 VAL A O 1
ATOM 1425 N N . THR A 1 179 ? 2.957 -3.818 -16.083 1.00 84.50 179 THR A N 1
ATOM 1426 C CA . THR A 1 179 ? 3.712 -3.215 -17.190 1.00 84.50 179 THR A CA 1
ATOM 1427 C C . THR A 1 179 ? 2.800 -2.769 -18.326 1.00 84.50 179 THR A C 1
ATOM 1429 O O . THR A 1 179 ? 1.774 -3.396 -18.583 1.00 84.50 179 THR A O 1
ATOM 1432 N N . GLU A 1 180 ? 3.160 -1.679 -19.006 1.00 80.75 180 GLU A N 1
ATOM 1433 C CA . GLU A 1 180 ? 2.358 -1.115 -20.102 1.00 80.75 180 GLU A CA 1
ATOM 1434 C C . GLU A 1 180 ? 2.725 -1.658 -21.493 1.00 80.75 180 GLU A C 1
ATOM 1436 O O . GLU A 1 180 ? 1.948 -1.534 -22.441 1.00 80.75 180 GLU A O 1
ATOM 1441 N N . SER A 1 181 ? 3.909 -2.250 -21.652 1.00 70.06 181 SER A N 1
ATOM 1442 C CA . SER A 1 181 ? 4.508 -2.347 -22.983 1.00 70.06 181 SER A CA 1
ATOM 1443 C C . SER A 1 181 ? 5.033 -3.731 -23.365 1.00 70.06 181 SER A C 1
ATOM 1445 O O . SER A 1 181 ? 4.612 -4.243 -24.411 1.00 70.06 181 SER A O 1
ATOM 1447 N N . ASP A 1 182 ? 5.817 -4.409 -22.518 1.00 70.75 182 ASP A N 1
ATOM 1448 C CA . ASP A 1 182 ? 6.447 -5.678 -22.908 1.00 70.75 182 ASP A CA 1
ATOM 1449 C C . ASP A 1 182 ? 6.312 -6.805 -21.873 1.00 70.75 182 ASP A C 1
ATOM 1451 O O . ASP A 1 182 ? 6.797 -6.731 -20.743 1.00 70.75 182 ASP A O 1
ATOM 1455 N N . ILE A 1 183 ? 5.692 -7.905 -22.311 1.00 72.94 183 ILE A N 1
ATOM 1456 C CA . ILE A 1 183 ? 5.598 -9.146 -21.542 1.00 72.94 183 ILE A CA 1
ATOM 1457 C C . ILE A 1 183 ? 6.981 -9.761 -21.305 1.00 72.94 183 ILE A C 1
ATOM 1459 O O . ILE A 1 183 ? 7.188 -10.361 -20.257 1.00 72.94 183 ILE A O 1
ATOM 1463 N N . TYR A 1 184 ? 7.943 -9.575 -22.217 1.00 73.94 184 TYR A N 1
ATOM 1464 C CA . TYR A 1 184 ? 9.305 -10.086 -22.054 1.00 73.94 184 TYR A CA 1
ATOM 1465 C C . TYR A 1 184 ? 10.010 -9.438 -20.866 1.00 73.94 184 TYR A C 1
ATOM 1467 O O . TYR A 1 184 ? 10.680 -10.132 -20.103 1.00 73.94 184 TYR A O 1
ATOM 1475 N N . LEU A 1 185 ? 9.824 -8.128 -20.672 1.00 71.50 185 LEU A N 1
ATOM 1476 C CA . LEU A 1 185 ? 10.386 -7.427 -19.521 1.00 71.50 185 LEU A CA 1
ATOM 1477 C C . LEU A 1 185 ? 9.804 -7.988 -18.224 1.00 71.50 185 LEU A C 1
ATOM 1479 O O . LEU A 1 185 ? 10.549 -8.318 -17.308 1.00 71.50 185 LEU A O 1
ATOM 1483 N N . ALA A 1 186 ? 8.486 -8.185 -18.183 1.00 71.19 186 ALA A N 1
ATOM 1484 C CA . ALA A 1 186 ? 7.844 -8.772 -17.019 1.00 71.19 186 ALA A CA 1
ATOM 1485 C C . ALA A 1 186 ? 8.305 -10.212 -16.753 1.00 71.19 186 ALA A C 1
ATOM 1487 O O . ALA A 1 186 ? 8.567 -10.545 -15.605 1.00 71.19 186 ALA A O 1
ATOM 1488 N N . VAL A 1 187 ? 8.448 -11.055 -17.782 1.00 74.06 187 VAL A N 1
ATOM 1489 C CA . VAL A 1 187 ? 8.935 -12.439 -17.633 1.00 74.06 187 VAL A CA 1
ATOM 1490 C C . VAL A 1 187 ? 10.377 -12.478 -17.129 1.00 74.06 187 VAL A C 1
ATOM 1492 O O . VAL A 1 187 ? 10.669 -13.233 -16.209 1.00 74.06 187 VAL A O 1
ATOM 1495 N N . ARG A 1 188 ? 11.271 -11.635 -17.648 1.00 75.62 188 ARG A N 1
ATOM 1496 C CA . ARG A 1 188 ? 12.643 -11.560 -17.128 1.00 75.62 188 ARG A CA 1
ATOM 1497 C C . ARG A 1 188 ? 12.662 -11.110 -15.666 1.00 75.62 188 ARG A C 1
ATOM 1499 O O . ARG A 1 188 ? 13.317 -11.731 -14.835 1.00 75.62 188 ARG A O 1
ATOM 1506 N N . THR A 1 189 ? 11.886 -10.080 -15.329 1.00 73.62 189 THR A N 1
ATOM 1507 C CA . THR A 1 189 ? 11.741 -9.639 -13.939 1.00 73.62 189 THR A CA 1
ATOM 1508 C C . THR A 1 189 ? 11.153 -10.738 -13.050 1.00 73.62 189 THR A C 1
ATOM 1510 O O . THR A 1 189 ? 11.551 -10.862 -11.898 1.00 73.62 189 THR A O 1
ATOM 1513 N N . LEU A 1 190 ? 10.236 -11.569 -13.556 1.00 73.50 190 LEU A N 1
ATOM 1514 C CA . LEU A 1 190 ? 9.711 -12.719 -12.815 1.00 73.50 190 LEU A CA 1
ATOM 1515 C C . LEU A 1 190 ? 10.796 -13.741 -12.481 1.00 73.50 190 LEU A C 1
ATOM 1517 O O . LEU A 1 190 ? 10.804 -14.257 -11.366 1.00 73.50 190 LEU A O 1
ATOM 1521 N N . GLU A 1 191 ? 11.673 -14.063 -13.432 1.00 74.19 191 GLU A N 1
ATOM 1522 C CA . GLU A 1 191 ? 12.778 -15.001 -13.205 1.00 74.19 191 GLU A CA 1
ATOM 1523 C C . GLU A 1 191 ? 13.697 -14.493 -12.089 1.00 74.19 191 GLU A C 1
ATOM 1525 O O . GLU A 1 191 ? 14.056 -15.248 -11.185 1.00 74.19 191 GLU A O 1
ATOM 1530 N N . GLU A 1 192 ? 13.992 -13.194 -12.094 1.00 74.38 192 GLU A N 1
ATOM 1531 C CA . GLU A 1 192 ? 14.783 -12.536 -11.056 1.00 74.38 192 GLU A CA 1
ATOM 1532 C C . GLU A 1 192 ? 14.045 -12.520 -9.706 1.00 74.38 192 GLU A C 1
ATOM 1534 O O . GLU A 1 192 ? 14.588 -12.975 -8.701 1.00 74.38 192 GLU A O 1
ATOM 1539 N N . VAL A 1 193 ? 12.774 -12.106 -9.665 1.00 73.44 193 VAL A N 1
ATOM 1540 C CA . VAL A 1 193 ? 11.941 -12.140 -8.445 1.00 73.44 193 VAL A CA 1
ATOM 1541 C C . VAL A 1 193 ? 11.910 -13.548 -7.847 1.00 73.44 193 VAL A C 1
ATOM 1543 O O . VAL A 1 193 ? 12.135 -13.707 -6.648 1.00 73.44 193 VAL A O 1
ATOM 1546 N N . ASN A 1 194 ? 11.674 -14.576 -8.666 1.00 72.62 194 ASN A N 1
ATOM 1547 C CA . ASN A 1 1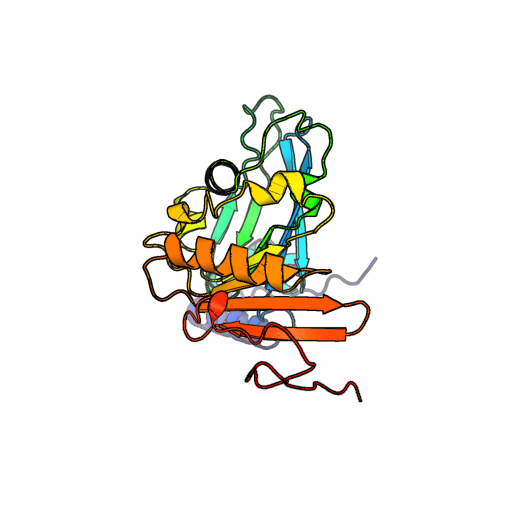94 ? 11.641 -15.970 -8.220 1.00 72.62 194 ASN A CA 1
ATOM 1548 C C . ASN A 1 194 ? 13.002 -16.449 -7.704 1.00 72.62 194 ASN A C 1
ATOM 1550 O O . ASN A 1 194 ? 13.053 -17.218 -6.744 1.00 72.62 194 ASN A O 1
ATOM 1554 N N . PHE A 1 195 ? 14.104 -15.991 -8.303 1.00 76.62 195 PHE A N 1
ATOM 1555 C CA . PHE A 1 195 ? 15.449 -16.312 -7.831 1.00 76.62 195 PHE A CA 1
ATOM 1556 C C . PHE A 1 195 ? 15.695 -15.796 -6.404 1.00 76.62 195 PHE A C 1
ATOM 1558 O O . PHE A 1 195 ? 16.259 -16.515 -5.571 1.00 76.62 195 PHE A O 1
ATOM 1565 N N . PHE A 1 196 ? 15.248 -14.574 -6.099 1.00 71.75 196 PHE A N 1
ATOM 1566 C CA . PHE A 1 196 ? 15.404 -13.982 -4.767 1.00 71.75 196 PHE A CA 1
ATOM 1567 C C . PHE A 1 196 ? 14.403 -14.538 -3.753 1.00 71.75 196 PHE A C 1
ATOM 1569 O O . PHE A 1 196 ? 14.764 -14.823 -2.608 1.00 71.75 196 PHE A O 1
ATOM 1576 N N . MET A 1 197 ? 13.159 -14.752 -4.171 1.00 73.19 197 MET A N 1
ATOM 1577 C CA . MET A 1 197 ? 12.061 -15.149 -3.297 1.00 73.19 197 MET A CA 1
ATOM 1578 C C . MET A 1 197 ? 11.959 -16.668 -3.164 1.00 73.19 197 MET A C 1
ATOM 1580 O O . MET A 1 197 ? 10.892 -17.209 -3.394 1.00 73.19 197 MET A O 1
ATOM 1584 N N . LYS A 1 198 ? 13.033 -17.358 -2.743 1.00 66.31 198 LYS A N 1
ATOM 1585 C CA . LYS A 1 198 ? 13.156 -18.838 -2.600 1.00 66.31 198 LYS A CA 1
ATOM 1586 C C . LYS A 1 198 ? 11.993 -19.576 -1.889 1.00 66.31 198 LYS A C 1
ATOM 1588 O O . LYS A 1 198 ? 11.994 -20.804 -1.816 1.00 66.31 198 LYS A O 1
ATOM 1593 N N . GLU A 1 199 ? 11.039 -18.848 -1.321 1.00 67.12 199 GLU A N 1
ATOM 1594 C CA . GLU A 1 199 ? 9.822 -19.310 -0.660 1.00 67.12 199 GLU A CA 1
ATOM 1595 C C . GLU A 1 199 ? 8.612 -19.338 -1.623 1.00 67.12 199 GLU A C 1
ATOM 1597 O O . GLU A 1 199 ? 8.663 -18.868 -2.754 1.00 67.12 199 GLU A O 1
ATOM 1602 N N . LYS A 1 200 ? 7.482 -19.914 -1.189 1.00 76.81 200 LYS A N 1
ATOM 1603 C CA . LYS A 1 200 ? 6.250 -20.019 -1.997 1.00 76.81 200 LYS A CA 1
ATOM 1604 C C . LYS A 1 200 ? 5.542 -18.661 -2.139 1.00 76.81 200 LYS A C 1
ATOM 1606 O O . LYS A 1 200 ? 4.490 -18.452 -1.538 1.00 76.81 200 LYS A O 1
ATOM 1611 N N . VAL A 1 201 ? 6.103 -17.750 -2.926 1.00 84.38 201 VAL A N 1
ATOM 1612 C CA . VAL A 1 201 ? 5.484 -16.456 -3.241 1.00 84.38 201 VAL A CA 1
ATOM 1613 C C . VAL A 1 201 ? 4.732 -16.560 -4.555 1.00 84.38 201 VAL A C 1
ATOM 1615 O O . VAL A 1 201 ? 5.269 -17.001 -5.566 1.00 84.38 201 VAL A O 1
ATOM 1618 N N . HIS A 1 202 ? 3.465 -16.157 -4.549 1.00 86.50 202 HIS A N 1
ATOM 1619 C CA . HIS A 1 202 ? 2.669 -16.116 -5.763 1.00 86.50 202 HIS A CA 1
ATOM 1620 C C . HIS A 1 202 ? 3.048 -14.892 -6.591 1.00 86.50 202 HIS A C 1
ATOM 1622 O O . HIS A 1 202 ? 2.823 -13.764 -6.147 1.00 86.50 202 HIS A O 1
ATOM 1628 N N . VAL A 1 203 ? 3.581 -15.100 -7.794 1.00 84.25 203 VAL A N 1
ATOM 1629 C CA . VAL A 1 203 ? 3.944 -13.991 -8.677 1.00 84.25 203 VAL A CA 1
ATOM 1630 C C . VAL A 1 203 ? 2.996 -13.909 -9.872 1.00 84.25 203 VAL A C 1
ATOM 1632 O O . VAL A 1 203 ? 2.755 -14.878 -10.594 1.00 84.25 203 VAL A O 1
ATOM 1635 N N . GLU A 1 204 ? 2.419 -12.728 -10.057 1.00 87.56 204 GLU A N 1
ATOM 1636 C CA . GLU A 1 204 ? 1.458 -12.413 -11.110 1.00 87.56 204 GLU A CA 1
ATOM 1637 C C . GLU A 1 204 ? 2.003 -11.280 -11.984 1.00 87.56 204 GLU A C 1
ATOM 1639 O O . GLU A 1 204 ? 2.627 -10.349 -11.481 1.00 87.56 204 GLU A O 1
ATOM 1644 N N . VAL A 1 205 ? 1.739 -11.331 -13.288 1.00 84.25 205 VAL A N 1
ATOM 1645 C CA . VAL A 1 205 ? 2.032 -10.237 -14.217 1.00 84.25 205 VAL A CA 1
ATOM 1646 C C . VAL A 1 205 ? 0.735 -9.702 -14.794 1.00 84.25 205 VAL A C 1
ATOM 1648 O O . VAL A 1 205 ? -0.068 -10.438 -15.369 1.00 84.25 205 VAL A O 1
ATOM 1651 N N . LEU A 1 206 ? 0.565 -8.393 -14.690 1.00 86.12 206 LEU A N 1
ATOM 1652 C CA . LEU A 1 206 ? -0.511 -7.633 -15.290 1.00 86.12 206 LEU A CA 1
ATOM 1653 C C . LEU A 1 206 ? 0.060 -6.760 -16.408 1.00 86.12 206 LEU A C 1
ATOM 1655 O O . LEU A 1 206 ?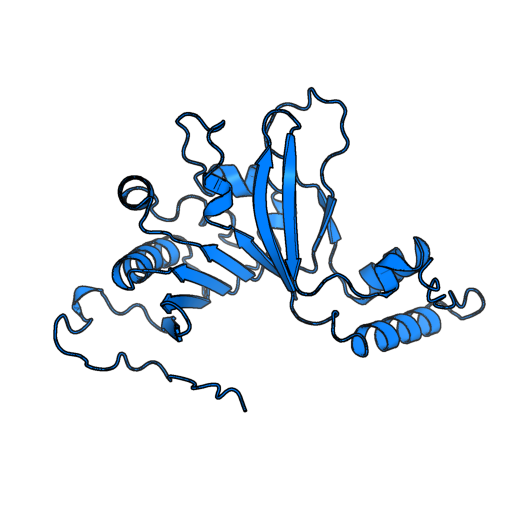 0.819 -5.828 -16.157 1.00 86.12 206 LEU A O 1
ATOM 1659 N N . VAL A 1 207 ? -0.323 -7.049 -17.648 1.00 82.31 207 VAL A N 1
ATOM 1660 C CA . VAL A 1 207 ? 0.058 -6.234 -18.804 1.00 82.31 207 VAL A CA 1
ATOM 1661 C C . VAL A 1 207 ? -1.119 -5.337 -19.174 1.00 82.31 207 VAL A C 1
ATOM 1663 O O . VAL A 1 207 ? -2.188 -5.831 -19.542 1.00 82.31 207 VAL A O 1
ATOM 1666 N N . ILE A 1 208 ? -0.935 -4.023 -19.071 1.00 81.62 208 ILE A N 1
ATOM 1667 C CA . ILE A 1 208 ? -1.955 -3.013 -19.369 1.00 81.62 208 ILE A CA 1
ATOM 1668 C C . ILE A 1 208 ? -1.663 -2.417 -20.748 1.00 81.62 208 ILE A C 1
ATOM 1670 O O . ILE A 1 208 ? -0.693 -1.696 -20.922 1.00 81.62 208 ILE A O 1
ATOM 1674 N N . ARG A 1 209 ? -2.503 -2.692 -21.747 1.00 77.62 209 ARG A N 1
ATOM 1675 C CA . ARG A 1 209 ? -2.369 -2.151 -23.110 1.00 77.62 209 ARG A CA 1
ATOM 1676 C C . ARG A 1 209 ? -3.565 -1.269 -23.441 1.00 77.62 209 ARG A C 1
ATOM 1678 O O . ARG A 1 209 ? -4.609 -1.756 -23.883 1.00 77.62 209 ARG A O 1
ATOM 1685 N N . GLY A 1 210 ? -3.418 0.039 -23.238 1.00 76.25 210 GLY A N 1
ATOM 1686 C CA . GLY A 1 210 ? -4.504 1.001 -23.450 1.00 76.25 210 GLY A CA 1
ATOM 1687 C C . GLY A 1 210 ? -5.703 0.695 -22.546 1.00 76.25 210 GLY A C 1
ATOM 1688 O O . GLY A 1 210 ? -5.555 0.642 -21.332 1.00 76.25 210 GLY A O 1
ATOM 1689 N N . ALA A 1 211 ? -6.882 0.468 -23.134 1.00 70.31 211 ALA A N 1
ATOM 1690 C CA . ALA A 1 211 ? -8.093 0.076 -22.399 1.00 70.31 211 ALA A CA 1
ATOM 1691 C C . ALA A 1 211 ? -8.190 -1.438 -22.110 1.00 70.31 211 ALA A C 1
ATOM 1693 O O . ALA A 1 211 ? -9.138 -1.882 -21.467 1.00 70.31 211 ALA A O 1
ATOM 1694 N N . SER A 1 212 ? -7.247 -2.241 -22.613 1.00 60.91 212 SER A N 1
ATOM 1695 C CA . SER A 1 212 ? -7.243 -3.695 -22.437 1.00 60.91 212 SER A CA 1
ATOM 1696 C C . SER A 1 212 ? -6.236 -4.122 -21.374 1.00 60.91 212 SER A C 1
ATOM 1698 O O . SER A 1 212 ? -5.108 -3.634 -21.342 1.00 60.91 212 SER A O 1
ATOM 1700 N N . THR A 1 213 ? -6.631 -5.070 -20.527 1.00 66.00 213 THR A N 1
ATOM 1701 C CA . THR A 1 213 ? -5.777 -5.616 -19.469 1.00 66.00 213 THR A CA 1
ATOM 1702 C C . THR A 1 213 ? -5.657 -7.120 -19.656 1.00 66.00 213 THR A C 1
ATOM 1704 O O . THR A 1 213 ? -6.663 -7.829 -19.666 1.00 66.00 213 THR A O 1
ATOM 1707 N N . ALA A 1 214 ? -4.430 -7.617 -19.796 1.00 65.94 214 ALA A N 1
ATOM 1708 C CA . ALA A 1 214 ? -4.132 -9.041 -19.841 1.00 65.94 214 ALA A CA 1
ATOM 1709 C C . ALA A 1 214 ? -3.474 -9.467 -18.524 1.00 65.94 214 ALA A C 1
ATOM 1711 O O . ALA A 1 214 ? -2.514 -8.847 -18.065 1.00 65.94 214 ALA A O 1
ATOM 1712 N N . ARG A 1 215 ? -4.002 -10.527 -17.909 1.00 65.25 215 ARG A N 1
ATOM 1713 C CA . ARG A 1 215 ? -3.513 -11.073 -16.640 1.00 65.25 215 ARG A CA 1
ATOM 1714 C C . ARG A 1 215 ? -2.848 -12.421 -16.886 1.00 65.25 215 ARG A C 1
ATOM 1716 O O . ARG A 1 215 ? -3.468 -13.325 -17.444 1.00 65.25 215 ARG A O 1
ATOM 1723 N N . PHE A 1 216 ? -1.612 -12.555 -16.424 1.00 63.56 216 PHE A N 1
ATOM 1724 C CA . PHE A 1 216 ? -0.827 -13.776 -16.501 1.00 63.56 216 PHE A CA 1
ATOM 1725 C C . PHE A 1 216 ? -0.451 -14.208 -15.091 1.00 63.56 216 PHE A C 1
ATOM 1727 O O . PHE A 1 216 ? 0.096 -13.437 -14.305 1.00 63.56 216 PHE A O 1
ATOM 1734 N N . THR A 1 217 ? -0.748 -15.457 -14.767 1.00 62.66 217 THR A N 1
ATOM 1735 C CA . THR A 1 217 ? -0.368 -16.048 -13.491 1.00 62.66 217 THR A CA 1
ATOM 1736 C C . THR A 1 217 ? 0.713 -17.075 -13.756 1.00 62.66 217 THR A C 1
ATOM 1738 O O . THR A 1 217 ? 0.461 -18.062 -14.449 1.00 62.66 217 THR A O 1
ATOM 1741 N N . VAL A 1 218 ? 1.905 -16.854 -13.209 1.00 56.78 218 VAL A N 1
ATOM 1742 C CA . VAL A 1 218 ? 2.993 -17.823 -13.319 1.00 56.78 218 VAL A CA 1
ATOM 1743 C C . VAL A 1 218 ? 2.864 -18.764 -12.136 1.00 56.78 218 VAL A C 1
ATOM 1745 O O . VAL A 1 218 ? 3.160 -18.413 -10.999 1.00 56.78 218 VAL A O 1
ATOM 1748 N N . THR A 1 219 ? 2.296 -19.936 -12.404 1.00 47.78 219 THR A N 1
ATOM 1749 C CA . THR A 1 219 ? 2.101 -20.979 -11.388 1.00 47.78 219 THR A CA 1
ATOM 1750 C C . THR A 1 219 ? 3.300 -21.915 -11.287 1.00 47.78 219 THR A C 1
ATOM 1752 O O . THR A 1 219 ? 3.497 -22.481 -10.222 1.00 47.78 219 THR A O 1
ATOM 1755 N N . ASP A 1 220 ? 4.142 -21.973 -12.326 1.00 40.03 220 ASP A N 1
ATOM 1756 C CA . ASP A 1 220 ? 5.393 -22.728 -12.381 1.00 40.03 220 ASP A CA 1
ATOM 1757 C C . ASP A 1 220 ? 6.393 -21.997 -13.297 1.00 40.03 220 ASP A C 1
ATOM 1759 O O . ASP A 1 220 ? 5.996 -21.417 -14.313 1.00 40.03 220 ASP A O 1
ATOM 1763 N N . VAL A 1 221 ? 7.684 -21.996 -12.938 1.00 39.56 221 VAL A N 1
ATOM 1764 C CA . VAL A 1 221 ? 8.760 -21.374 -13.733 1.00 39.56 221 VAL A CA 1
ATOM 1765 C C . VAL A 1 221 ? 8.933 -22.163 -15.030 1.00 39.56 221 VAL A C 1
ATOM 1767 O O . VAL A 1 221 ? 9.591 -23.201 -15.061 1.00 39.56 221 VAL A O 1
ATOM 1770 N N . VAL A 1 222 ? 8.320 -21.685 -16.110 1.00 35.94 222 VAL A N 1
ATOM 1771 C CA . VAL A 1 222 ? 8.630 -22.141 -17.467 1.00 35.94 222 VAL A CA 1
ATOM 1772 C C . VAL A 1 222 ? 9.843 -21.329 -17.929 1.00 35.94 222 VAL A C 1
ATOM 1774 O O . VAL A 1 222 ? 9.740 -20.102 -17.937 1.00 35.94 222 VAL A O 1
ATOM 1777 N N . PRO A 1 223 ? 10.981 -21.956 -18.284 1.00 40.28 223 PRO A N 1
ATOM 1778 C CA . PRO A 1 223 ? 12.144 -21.234 -18.801 1.00 40.28 223 PRO A CA 1
ATOM 1779 C C . PRO A 1 223 ? 11.740 -20.337 -19.975 1.00 40.28 223 PRO A C 1
ATOM 1781 O O . PRO A 1 223 ? 10.958 -20.790 -20.816 1.00 40.28 223 PRO A O 1
ATOM 1784 N N . CYS A 1 224 ? 12.286 -19.117 -20.086 1.00 35.44 224 CYS A N 1
ATOM 1785 C CA . CYS A 1 224 ? 12.050 -18.233 -21.242 1.00 35.44 224 CYS A CA 1
ATOM 1786 C C . CYS A 1 224 ? 12.180 -18.953 -22.599 1.00 35.44 224 CYS A C 1
ATOM 1788 O O . CYS A 1 224 ? 11.442 -18.655 -23.535 1.00 35.44 224 CYS A O 1
ATOM 1790 N N . GLU A 1 225 ? 13.080 -19.935 -22.693 1.00 40.28 225 GLU A N 1
ATOM 1791 C CA . GLU A 1 225 ? 13.336 -20.755 -23.886 1.00 40.28 225 GLU A CA 1
ATOM 1792 C C . GLU A 1 225 ? 12.152 -21.649 -24.305 1.00 40.28 225 GLU A C 1
ATOM 1794 O O . GLU A 1 225 ? 12.047 -22.038 -25.467 1.00 40.28 225 GLU A O 1
ATOM 1799 N N . ALA A 1 226 ? 11.248 -21.971 -23.375 1.00 37.69 226 ALA A N 1
ATOM 1800 C CA . ALA A 1 226 ? 10.077 -22.818 -23.600 1.00 37.69 226 ALA A CA 1
ATOM 1801 C C . ALA A 1 226 ? 8.797 -22.018 -23.917 1.00 37.69 226 ALA A C 1
ATOM 1803 O O . ALA A 1 226 ? 7.740 -22.610 -24.154 1.00 37.69 226 ALA A O 1
ATOM 1804 N N . LEU A 1 227 ? 8.875 -20.683 -23.951 1.00 38.00 227 LEU A N 1
ATOM 1805 C CA . LEU A 1 227 ? 7.790 -19.831 -24.430 1.00 38.00 227 LEU A CA 1
ATOM 1806 C C . LEU A 1 227 ? 7.837 -19.782 -25.970 1.00 38.00 227 LEU A C 1
ATOM 1808 O O . LEU A 1 227 ? 8.891 -19.500 -26.536 1.00 38.00 227 LEU A O 1
ATOM 1812 N N . PRO A 1 228 ? 6.740 -20.082 -26.690 1.00 37.22 228 PRO A N 1
ATOM 1813 C CA . PRO A 1 228 ? 6.768 -20.137 -28.149 1.00 37.22 228 PRO A CA 1
ATOM 1814 C C . PRO A 1 228 ? 7.100 -18.757 -28.741 1.00 37.22 228 PRO A C 1
ATOM 1816 O O . PRO A 1 228 ? 6.308 -17.822 -28.667 1.00 37.22 228 PRO A O 1
ATOM 1819 N N . PHE A 1 229 ? 8.281 -18.656 -29.357 1.00 39.19 229 PHE A N 1
ATOM 1820 C CA . PHE A 1 229 ? 8.892 -17.423 -29.878 1.00 39.19 229 PHE A CA 1
ATOM 1821 C C . PHE A 1 229 ? 8.223 -16.825 -31.121 1.00 39.19 229 PHE A C 1
ATOM 1823 O O . PHE A 1 229 ? 8.675 -15.806 -31.637 1.00 39.19 229 PHE A O 1
ATOM 1830 N N . ASN A 1 230 ? 7.168 -17.436 -31.647 1.00 36.22 230 ASN A N 1
ATOM 1831 C CA . ASN A 1 230 ? 6.456 -16.895 -32.794 1.00 36.22 230 ASN A CA 1
ATOM 1832 C C . ASN A 1 230 ? 5.070 -17.516 -32.918 1.00 36.22 230 ASN A C 1
ATOM 1834 O O . ASN A 1 230 ? 4.882 -18.692 -32.619 1.00 36.22 230 ASN A O 1
ATOM 1838 N N . THR A 1 231 ? 4.155 -16.726 -33.478 1.00 31.08 231 THR A N 1
ATOM 1839 C CA . THR A 1 231 ? 2.707 -16.940 -33.654 1.00 31.08 231 THR A CA 1
ATOM 1840 C C . THR A 1 231 ? 1.864 -16.516 -32.456 1.00 31.08 231 THR A C 1
ATOM 1842 O O . THR A 1 231 ? 2.251 -16.697 -31.308 1.00 31.08 231 THR A O 1
ATOM 1845 N N . GLY A 1 232 ? 0.699 -15.921 -32.737 1.00 30.97 232 GLY A N 1
ATOM 1846 C CA . GLY A 1 232 ? -0.350 -15.594 -31.768 1.00 30.97 232 GLY A CA 1
ATOM 1847 C C . GLY A 1 232 ? -0.973 -16.838 -31.124 1.00 30.97 232 GLY A C 1
ATOM 1848 O O . GLY A 1 232 ? -2.180 -17.044 -31.195 1.00 30.97 232 GLY A O 1
ATOM 1849 N N . GLY A 1 233 ? -0.137 -17.682 -30.526 1.00 25.92 233 GLY A N 1
ATOM 1850 C CA . GLY A 1 233 ? -0.500 -18.825 -29.716 1.00 25.92 233 GLY A CA 1
ATOM 1851 C C . GLY A 1 233 ? -0.654 -18.385 -28.270 1.00 25.92 233 GLY A C 1
ATOM 1852 O O . GLY A 1 233 ? 0.281 -17.876 -27.655 1.00 25.92 233 GLY A O 1
ATOM 1853 N N . LEU A 1 234 ? -1.860 -18.578 -27.740 1.00 30.70 234 LEU A N 1
ATOM 1854 C CA . LEU A 1 234 ? -2.189 -18.379 -26.338 1.00 30.70 234 LEU A CA 1
ATOM 1855 C C . LEU A 1 234 ? -1.155 -19.063 -25.429 1.00 30.70 234 LEU A C 1
ATOM 1857 O O . LEU A 1 234 ? -1.037 -20.290 -25.416 1.00 30.70 234 LEU A O 1
ATOM 1861 N N . LEU A 1 235 ? -0.517 -18.271 -24.566 1.00 33.66 235 LEU A N 1
ATOM 1862 C CA . LEU A 1 235 ? -0.140 -18.745 -23.237 1.00 33.66 235 LEU A CA 1
ATOM 1863 C C . LEU A 1 235 ? -1.380 -19.419 -22.634 1.00 33.66 235 LEU A C 1
ATOM 1865 O O . LEU A 1 235 ? -2.468 -18.840 -22.679 1.00 33.66 235 LEU A O 1
ATOM 1869 N N . LYS A 1 236 ? -1.251 -20.626 -22.069 1.00 32.03 236 LYS A N 1
ATOM 1870 C CA . LYS A 1 236 ? -2.321 -21.249 -21.269 1.00 32.03 236 LYS A CA 1
ATOM 1871 C C . LYS A 1 236 ? -2.487 -20.483 -19.948 1.00 32.03 236 LYS A C 1
ATOM 1873 O O . LYS A 1 236 ? -2.203 -20.987 -18.872 1.00 32.03 236 LYS A O 1
ATOM 1878 N N . GLY A 1 237 ? -2.940 -19.241 -20.047 1.00 33.06 237 GLY A N 1
ATOM 1879 C CA . GLY A 1 237 ? -3.530 -18.459 -18.979 1.00 33.06 237 GLY A CA 1
ATOM 1880 C C . GLY A 1 237 ? -5.038 -18.461 -19.182 1.00 33.06 237 GLY A C 1
ATOM 1881 O O . GLY A 1 237 ? -5.534 -18.337 -20.303 1.00 33.06 237 GLY A O 1
ATOM 1882 N N . ARG A 1 238 ? -5.792 -18.634 -18.100 1.00 30.58 238 ARG A N 1
ATOM 1883 C CA . ARG A 1 238 ? -7.247 -18.501 -18.133 1.00 30.58 238 ARG A CA 1
ATOM 1884 C C . ARG A 1 238 ? -7.559 -17.013 -18.328 1.00 30.58 238 ARG A C 1
ATOM 1886 O O . ARG A 1 238 ? -7.528 -16.252 -17.367 1.00 30.58 238 ARG A O 1
ATOM 1893 N N . VAL A 1 239 ? -7.798 -16.589 -19.569 1.00 32.25 239 VAL A N 1
ATOM 1894 C CA . VAL A 1 239 ? -8.243 -15.223 -19.880 1.00 32.25 239 VAL A CA 1
ATOM 1895 C C . VAL A 1 239 ? -9.655 -15.063 -19.319 1.00 32.25 239 VAL A C 1
ATOM 1897 O O . VAL A 1 239 ? -10.630 -15.530 -19.902 1.00 32.25 239 VAL A O 1
ATOM 1900 N N . GLY A 1 240 ? -9.764 -14.464 -18.136 1.00 34.03 240 GLY A N 1
ATOM 1901 C CA . GLY A 1 240 ? -11.043 -14.021 -17.600 1.00 34.03 240 GLY A CA 1
ATOM 1902 C C . GLY A 1 240 ? -11.441 -12.727 -18.296 1.00 34.03 240 GLY A C 1
ATOM 1903 O O . GLY A 1 240 ? -10.926 -11.669 -17.950 1.00 34.03 240 GLY A O 1
ATOM 1904 N N . HIS A 1 241 ? -12.336 -12.799 -19.279 1.00 30.08 241 HIS A N 1
ATOM 1905 C CA . HIS A 1 241 ? -13.018 -11.606 -19.772 1.00 30.08 241 HIS A CA 1
ATOM 1906 C C . HIS A 1 241 ? 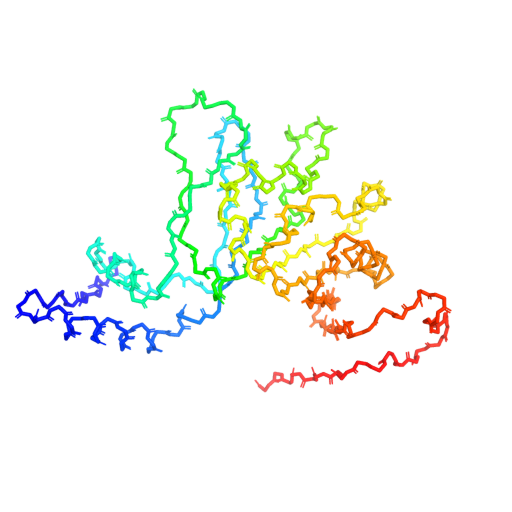-14.016 -11.148 -18.702 1.00 30.08 241 HIS A C 1
ATOM 1908 O O . HIS A 1 241 ? -15.047 -11.788 -18.505 1.00 30.08 241 HIS A O 1
ATOM 1914 N N . HIS A 1 242 ? -13.720 -10.051 -18.005 1.00 33.81 242 HIS A N 1
ATOM 1915 C CA . HIS A 1 242 ? -14.763 -9.285 -17.329 1.00 33.81 242 HIS A CA 1
ATOM 1916 C C . HIS A 1 242 ? -15.378 -8.339 -18.357 1.00 33.81 242 HIS A C 1
ATOM 1918 O O . HIS A 1 242 ? -14.762 -7.351 -18.750 1.00 33.81 242 HIS A O 1
ATOM 1924 N N . GLY A 1 243 ? -16.565 -8.706 -18.844 1.00 28.12 243 GLY A N 1
ATOM 1925 C CA . GLY A 1 243 ? -17.424 -7.790 -19.581 1.00 28.12 243 GLY A CA 1
ATOM 1926 C C . GLY A 1 243 ? -17.872 -6.666 -18.652 1.00 28.12 243 GLY A C 1
ATOM 1927 O O . GLY A 1 243 ? -18.291 -6.924 -17.525 1.00 28.12 243 GLY A O 1
ATOM 1928 N N . HIS A 1 244 ? -17.729 -5.429 -19.118 1.00 33.31 244 HIS A N 1
ATOM 1929 C CA . HIS A 1 244 ? -18.536 -4.323 -18.628 1.00 33.31 244 HIS A CA 1
ATOM 1930 C C . HIS A 1 244 ? -19.899 -4.442 -19.315 1.00 33.31 244 HIS A C 1
ATOM 1932 O O . HIS A 1 244 ? -19.969 -4.252 -20.530 1.00 33.31 244 HIS A O 1
ATOM 1938 N N . ASP A 1 245 ? -20.922 -4.807 -18.543 1.00 39.22 245 ASP A N 1
ATOM 1939 C CA . ASP A 1 245 ? -22.321 -4.501 -18.865 1.00 39.22 245 ASP A CA 1
ATOM 1940 C C . ASP A 1 245 ? -22.618 -3.031 -18.522 1.00 39.22 245 ASP A C 1
ATOM 1942 O O . ASP A 1 245 ? -22.069 -2.538 -17.502 1.00 39.22 245 ASP A O 1
#

pLDDT: mean 75.4, std 19.13, range [25.92, 96.75]

Foldseek 3Di:
DPDQPADDQPPVDDPVVSLVVLLVLLVPFPQNAAKEWEFQAADQVQQATDIDIPPDDGSLCVNDPSSVVSNCVSSDFDWWFFGSLHDPPNPDGTDIDTDPLVRYAYEYEPNHVVDCVPPPDPVQLQCVPVRGTPLVVVLSHQHYEYEDEPVCVVVLVPRLVGNLLSNANGNHAEYEYEYADDPVSVLSSVVSNCVNRVDNHWYKYWYHHPPDIFIDTPPDNDDPVNPPPDDPDDDPDPGDDDDDD

Organism: NCBI:txid1314788

Sequence (245 aa):
MTPQSTFHLFPKLPGELRTLVWQFALENDSRSGERIIEFYACNPDTQTISLAISPAYPALFAVSKEARIEAMQAQGGEIVRLDSGYAAHSGEEPTKVYINFRKDTMFISDRFHANPGYHGGFLRLDRFFHTLMPLGAVRKTTRLLLSISERRRAEWDRWSGEGLEYFSGSALAKVTLVTESDIYLAVRTLEEVNFFMKEKVHVEVLVIRGASTARFTVTDVVPCEALPFNTGGLLKGRVGHHGHD

Radius of gyration: 20.69 Å; chains: 1; bounding box: 45×46×62 Å

InterPro domains:
  IPR045518 2EXR domain [PF20150] (7-106)

Secondary structure (DSSP, 8-state):
----------TTS-HHHHHHHHHHHHHT-TTSS-EEEEEEEEETTTTEEEEEEESPPPTHHHH-HHHHHHHHHHH--EEEEE--SS-S-S-PPPEEEEE-TTTEEEEE-GGGGG-TTS-S----HHHHHHHHS-HHHHTT--EEEEEE-GGGHHHHTT--STTGGGGTTSS--EEEEEESS-HHHHHHHHHHHHHH--S--EEEEEEEETTEEEEEEESS---GGGS-SSSSPPPS---------